Protein AF-A0A1Z3HMZ5-F1 (afdb_monomer_lite)

Radius of gyration: 30.25 Å; chains: 1; bounding box: 61×51×116 Å

Organism: NCBI:txid1641165

Secondary structure (DSSP, 8-state):
---PPP-----------------PPPEEEEEEEEES-GGGT---EEEEEEEEEEEETTEEEEEEEEEEE-----GGGT----EEEEEEETTGGGS-GGGGGSSGGGSTT---EE------GGG-SS-SS---HHHHHHHH-SEEEE--SSPPPPPPTT--HHHHHHHHHHTTSS-HHHHS--SSEEEEEEEEEEETTSHHHHHHHHHH-SGGGEEEEEEEEEEEHHHHHHHHHHHHHHT--PPPPEEEETTEEEEEEEEEEEEE-EEE-------PPP-----------------------

Foldseek 3Di:
DDDDDDDDDDDDDDDPDDDPDPFDPKWKKKWWKAWDPVVQQQGKTFMKIWTWTDRDPFKIKIWIWTKIFRAAQQVVPLFFKWKFKFWDAVCLLVDDLLCQQFDQQLAFQGGHTDAAAADDQVLVPPNPSADFLSSSCSRQTHGLGTQWQEDDDFDDRRAHPVNVVVVCCVVVVDDVPNTGPNGRIGTHTYMDMARCVDSRSSSSVSRCPPVQRIKMWMFKGKGALVVQVVVQVVCVVVVSVADGWDDPDPRITIHSRRTTIMTGMHTDPPPPPPPPPDPPPPPPDDDDDDDDDDDDDDDDD

Structure (mmCIF, N/CA/C/O backbone):
data_AF-A0A1Z3HMZ5-F1
#
_entry.id   AF-A0A1Z3HMZ5-F1
#
loop_
_atom_site.group_PDB
_atom_site.id
_atom_site.type_symbol
_atom_site.label_atom_id
_atom_site.label_alt_id
_atom_site.label_comp_id
_atom_site.label_asym_id
_atom_site.label_entity_id
_atom_site.label_seq_id
_atom_site.pdbx_PDB_ins_code
_atom_site.Cartn_x
_atom_site.Cartn_y
_atom_site.Cartn_z
_atom_site.occupancy
_atom_site.B_iso_or_equiv
_atom_site.auth_seq_id
_atom_site.auth_comp_id
_atom_site.auth_asym_id
_atom_site.auth_atom_id
_atom_site.pdbx_PDB_model_num
ATOM 1 N N . MET A 1 1 ? -43.499 9.101 81.298 1.00 40.72 1 MET A N 1
ATOM 2 C CA . MET A 1 1 ? -42.343 8.259 80.944 1.00 40.72 1 MET A CA 1
ATOM 3 C C . MET A 1 1 ? -42.640 7.638 79.603 1.00 40.72 1 MET A C 1
ATOM 5 O O . MET A 1 1 ? -43.754 7.183 79.384 1.00 40.72 1 MET A O 1
ATOM 9 N N . ASP A 1 2 ? -41.665 7.813 78.728 1.00 55.81 2 ASP A N 1
ATOM 10 C CA . ASP A 1 2 ? -41.613 7.517 77.301 1.00 55.81 2 ASP A CA 1
ATOM 11 C C . ASP A 1 2 ? -41.753 6.017 77.000 1.00 55.81 2 ASP A C 1
ATOM 13 O O . ASP A 1 2 ? -41.597 5.224 77.918 1.00 55.81 2 ASP A O 1
ATOM 17 N N . PHE A 1 3 ? -42.012 5.657 75.739 1.00 40.72 3 PHE A N 1
ATOM 18 C CA . PHE A 1 3 ? -41.296 4.600 75.000 1.00 40.72 3 PHE A CA 1
ATOM 19 C C . PHE A 1 3 ? -41.858 4.514 73.573 1.00 40.72 3 PHE A C 1
ATOM 21 O O . PHE A 1 3 ? -42.715 3.693 73.244 1.00 40.72 3 PHE A O 1
ATOM 28 N N . ARG A 1 4 ? -41.349 5.396 72.707 1.00 48.28 4 ARG A N 1
ATOM 29 C CA . ARG A 1 4 ? -41.427 5.250 71.248 1.00 48.28 4 ARG A CA 1
ATOM 30 C C . ARG A 1 4 ? -40.528 4.096 70.795 1.00 48.28 4 ARG A C 1
ATOM 32 O O . ARG A 1 4 ? -39.341 4.066 71.109 1.00 48.28 4 ARG A O 1
ATOM 39 N N . THR A 1 5 ? -41.093 3.158 70.044 1.00 50.75 5 THR A N 1
ATOM 40 C CA . THR A 1 5 ? -40.375 2.044 69.408 1.00 50.75 5 THR A CA 1
ATOM 41 C C . THR A 1 5 ? -39.680 2.537 68.129 1.00 50.75 5 THR A C 1
ATOM 43 O O . THR A 1 5 ? -40.352 3.160 67.303 1.00 50.75 5 THR A O 1
ATOM 46 N N . PRO A 1 6 ? -38.374 2.292 67.915 1.00 53.22 6 PRO A N 1
ATOM 47 C CA . PRO A 1 6 ? -37.713 2.655 66.667 1.00 53.22 6 PRO A CA 1
ATOM 48 C C . PRO A 1 6 ? -37.906 1.556 65.608 1.00 53.22 6 PRO A C 1
ATOM 50 O O . PRO A 1 6 ? -37.690 0.375 65.879 1.00 53.22 6 PRO A O 1
ATOM 53 N N . LEU A 1 7 ? -38.286 1.952 64.389 1.00 48.88 7 LEU A N 1
ATOM 54 C CA . LEU A 1 7 ? -38.167 1.115 63.193 1.00 48.88 7 LEU A CA 1
ATOM 55 C C . LEU A 1 7 ? -36.695 1.091 62.756 1.00 48.88 7 LEU A C 1
ATOM 57 O O . LEU A 1 7 ? -36.144 2.115 62.357 1.00 48.88 7 LEU A O 1
ATOM 61 N N . LEU A 1 8 ? -36.069 -0.083 62.818 1.00 47.66 8 LEU A N 1
ATOM 62 C CA . LEU A 1 8 ? -34.782 -0.351 62.180 1.00 47.66 8 LEU A CA 1
ATOM 63 C C . LEU A 1 8 ? -35.009 -0.578 60.680 1.00 47.66 8 LEU A C 1
ATOM 65 O O . LEU A 1 8 ? -35.558 -1.602 60.282 1.00 47.66 8 LEU A O 1
ATOM 69 N N . GLY A 1 9 ? -34.592 0.384 59.858 1.00 44.50 9 GLY A N 1
ATOM 70 C CA . GLY A 1 9 ? -34.474 0.214 58.412 1.00 44.50 9 GLY A CA 1
ATOM 71 C C . GLY A 1 9 ? -33.157 -0.477 58.066 1.00 44.50 9 GLY A C 1
ATOM 72 O O . GLY A 1 9 ? -32.083 0.034 58.378 1.00 44.50 9 GLY A O 1
ATOM 73 N N . THR A 1 10 ? -33.230 -1.639 57.427 1.00 51.91 10 THR A N 1
ATOM 74 C CA . THR A 1 10 ? -32.083 -2.337 56.841 1.00 51.91 10 THR A CA 1
ATOM 75 C C . THR A 1 10 ? -31.703 -1.675 55.516 1.00 51.91 10 THR A C 1
ATOM 77 O O . THR A 1 10 ? -32.432 -1.767 54.532 1.00 51.91 10 THR A O 1
ATOM 80 N N . ALA A 1 11 ? -30.552 -1.004 55.481 1.00 48.66 11 ALA A N 1
ATOM 81 C CA . ALA A 1 11 ? -29.940 -0.541 54.241 1.00 48.66 11 ALA A CA 1
ATOM 82 C C . ALA A 1 11 ? -29.293 -1.737 53.523 1.00 48.66 11 ALA A C 1
ATOM 84 O O . ALA A 1 11 ? -28.333 -2.323 54.023 1.00 48.66 11 ALA A O 1
ATOM 85 N N . ALA A 1 12 ? -29.830 -2.119 52.364 1.00 47.09 12 ALA A N 1
ATOM 86 C CA . ALA A 1 12 ? -29.194 -3.087 51.481 1.00 47.09 12 ALA A CA 1
ATOM 87 C C . ALA A 1 12 ? -28.031 -2.399 50.750 1.00 47.09 12 ALA A C 1
ATOM 89 O O . ALA A 1 12 ? -28.243 -1.522 49.914 1.00 47.09 12 ALA A O 1
ATOM 90 N N . VAL A 1 13 ? -26.799 -2.778 51.087 1.00 51.00 13 VAL A N 1
ATOM 91 C CA . VAL A 1 13 ? -25.603 -2.378 50.340 1.00 51.00 13 VAL A CA 1
ATOM 92 C C . VAL A 1 13 ? -25.543 -3.241 49.082 1.00 51.00 13 VAL A C 1
ATOM 94 O O . VAL A 1 13 ? -25.276 -4.438 49.161 1.00 51.00 13 VAL A O 1
ATOM 97 N N . ALA A 1 14 ? -25.825 -2.646 47.924 1.00 51.00 14 ALA A N 1
ATOM 98 C CA . ALA A 1 14 ? -25.588 -3.284 46.637 1.00 51.00 14 ALA A CA 1
ATOM 99 C C . ALA A 1 14 ? -24.074 -3.321 46.384 1.00 51.00 14 ALA A C 1
ATOM 101 O O . ALA A 1 14 ? -23.450 -2.294 46.121 1.00 51.00 14 ALA A O 1
ATOM 102 N N . VAL A 1 15 ? -23.475 -4.503 46.502 1.00 54.84 15 VAL A N 1
ATOM 103 C CA . VAL A 1 15 ? -22.095 -4.744 46.073 1.00 54.84 15 VAL A CA 1
ATOM 104 C C . VAL A 1 15 ? -22.120 -4.880 44.553 1.00 54.84 15 VAL A C 1
ATOM 106 O O . VAL A 1 15 ? -22.582 -5.891 44.030 1.00 54.84 15 VAL A O 1
ATOM 109 N N . ALA A 1 16 ? -21.668 -3.848 43.841 1.00 54.25 16 ALA A N 1
ATOM 110 C CA . ALA A 1 16 ? -21.425 -3.938 42.408 1.00 54.25 16 ALA A CA 1
ATOM 111 C C . ALA A 1 16 ? -20.230 -4.872 42.178 1.00 54.25 16 ALA A C 1
ATOM 113 O O . ALA A 1 16 ? -19.086 -4.536 42.481 1.00 54.25 16 ALA A O 1
ATOM 114 N N . THR A 1 17 ? -20.499 -6.074 41.679 1.00 51.06 17 THR A N 1
ATOM 115 C CA . THR A 1 17 ? -19.468 -6.973 41.168 1.00 51.06 17 THR A CA 1
ATOM 116 C C . THR A 1 17 ? -18.989 -6.428 39.826 1.00 51.06 17 THR A C 1
ATOM 118 O O . THR A 1 17 ? -19.678 -6.572 38.818 1.00 51.06 17 THR A O 1
ATOM 121 N N . PHE A 1 18 ? -17.825 -5.784 39.807 1.00 50.53 18 PHE A N 1
ATOM 122 C CA . PHE A 1 18 ? -17.104 -5.532 38.564 1.00 50.53 18 PHE A CA 1
ATOM 123 C C . PHE A 1 18 ? -16.542 -6.872 38.083 1.00 50.53 18 PHE A C 1
ATOM 125 O O . PHE A 1 18 ? -15.623 -7.414 38.698 1.00 50.53 18 PHE A O 1
ATOM 132 N N . ALA A 1 19 ? -17.128 -7.443 37.030 1.00 49.47 19 ALA A N 1
ATOM 133 C CA . ALA A 1 19 ? -16.464 -8.514 36.301 1.00 49.47 19 ALA A CA 1
ATOM 134 C C . ALA A 1 19 ? -15.176 -7.932 35.687 1.00 49.47 19 ALA A C 1
ATOM 136 O O . ALA A 1 19 ? -15.220 -6.810 35.172 1.00 49.47 19 ALA A O 1
ATOM 137 N N . PRO A 1 20 ? -14.031 -8.631 35.764 1.00 52.22 20 PRO A N 1
ATOM 138 C CA . PRO A 1 20 ? -12.844 -8.198 35.046 1.00 52.22 20 PRO A CA 1
ATOM 139 C C . PRO A 1 20 ? -13.185 -8.142 33.554 1.00 52.22 20 PRO A C 1
ATOM 141 O O . PRO A 1 20 ? -13.724 -9.102 33.005 1.00 52.22 20 PRO A O 1
ATOM 144 N N . ALA A 1 21 ? -12.902 -7.009 32.910 1.00 54.34 21 ALA A N 1
ATOM 145 C CA . ALA A 1 21 ? -12.931 -6.930 31.460 1.00 54.34 21 ALA A CA 1
ATOM 146 C C . ALA A 1 21 ? -11.943 -7.976 30.931 1.00 54.34 21 ALA A C 1
ATOM 148 O O . ALA A 1 21 ? -10.746 -7.904 31.216 1.00 54.34 21 ALA A O 1
ATOM 149 N N . HIS A 1 22 ? -12.450 -8.991 30.236 1.00 51.31 22 HIS A N 1
ATOM 150 C CA . HIS A 1 22 ? -11.603 -9.937 29.530 1.00 51.31 22 HIS A CA 1
ATOM 151 C C . HIS A 1 22 ? -10.958 -9.178 28.369 1.00 51.31 22 HIS A C 1
ATOM 153 O O . HIS A 1 22 ? -11.607 -8.929 27.358 1.00 51.31 22 HIS A O 1
ATOM 159 N N . ALA A 1 23 ? -9.699 -8.767 28.531 1.00 56.16 23 ALA A N 1
ATOM 160 C CA . ALA A 1 23 ? -8.865 -8.433 27.387 1.00 56.16 23 ALA A CA 1
ATOM 161 C C . ALA A 1 23 ? -8.766 -9.703 26.532 1.00 56.16 23 ALA A C 1
ATOM 163 O O . ALA A 1 23 ? -8.257 -10.726 27.001 1.00 56.16 23 ALA A O 1
ATOM 164 N N . ASN A 1 24 ? -9.329 -9.663 25.324 1.00 67.50 24 ASN A N 1
ATOM 165 C CA . ASN A 1 24 ? -9.151 -10.738 24.356 1.00 67.50 24 ASN A CA 1
ATOM 166 C C . ASN A 1 24 ? -7.654 -10.856 24.046 1.00 67.50 24 ASN A C 1
ATOM 168 O O . ASN A 1 24 ? -6.960 -9.844 23.961 1.00 67.50 24 ASN A O 1
ATOM 172 N N . ALA A 1 25 ? -7.151 -12.082 23.899 1.00 79.12 25 ALA A N 1
ATOM 173 C CA . ALA A 1 25 ? -5.783 -12.282 23.439 1.00 79.12 25 ALA A CA 1
ATOM 174 C C . ALA A 1 25 ? -5.611 -11.608 22.068 1.00 79.12 25 ALA A C 1
ATOM 176 O O . ALA A 1 25 ? -6.478 -11.732 21.198 1.00 79.12 25 ALA A O 1
ATOM 177 N N . ALA A 1 26 ? -4.516 -10.866 21.897 1.00 90.88 26 ALA A N 1
ATOM 178 C CA . ALA A 1 26 ? -4.209 -10.227 20.628 1.00 90.88 26 ALA A CA 1
ATOM 179 C C . ALA A 1 26 ? -4.037 -11.293 19.537 1.00 90.88 26 ALA A C 1
ATOM 181 O O . ALA A 1 26 ? -3.380 -12.309 19.752 1.00 90.88 26 ALA A O 1
ATOM 182 N N . SER A 1 27 ? -4.617 -11.055 18.365 1.00 95.25 27 SER A N 1
ATOM 183 C CA . SER A 1 27 ? -4.455 -11.922 17.200 1.00 95.25 27 SER A CA 1
ATOM 184 C C . SER A 1 27 ? -3.189 -11.544 16.440 1.00 95.25 27 SER A C 1
ATOM 186 O O . SER A 1 27 ? -2.920 -10.360 16.220 1.00 95.25 27 SER A O 1
ATOM 188 N N . LEU A 1 28 ? -2.425 -12.548 16.021 1.00 97.00 28 LEU A N 1
ATOM 189 C CA . LEU A 1 28 ? -1.186 -12.367 15.280 1.00 97.00 28 LEU A CA 1
ATOM 190 C C . LEU A 1 28 ? -1.362 -12.810 13.827 1.00 97.00 28 LEU A C 1
ATOM 192 O O . LEU A 1 28 ? -1.859 -13.900 13.567 1.00 97.00 28 LEU A O 1
ATOM 196 N N . PHE A 1 29 ? -0.890 -11.991 12.893 1.00 98.25 29 PHE A N 1
ATOM 197 C CA . PHE A 1 29 ? -0.829 -12.307 11.472 1.00 98.25 29 PHE A CA 1
ATOM 198 C C . PHE A 1 29 ? 0.589 -12.086 10.956 1.00 98.25 29 PHE A C 1
ATOM 200 O O . PHE A 1 29 ? 1.299 -11.192 11.430 1.00 98.25 29 PHE A O 1
ATOM 207 N N . LYS A 1 30 ? 1.009 -12.897 9.989 1.00 98.31 30 LYS A N 1
ATOM 208 C CA . LYS A 1 30 ? 2.315 -12.781 9.333 1.00 98.31 30 LYS A CA 1
ATOM 209 C C . LYS A 1 30 ? 2.163 -12.832 7.823 1.00 98.31 30 LYS A C 1
ATOM 211 O O . LYS A 1 30 ? 1.264 -13.501 7.330 1.00 98.31 30 LYS A O 1
ATOM 216 N N . ALA A 1 31 ? 3.059 -12.160 7.117 1.00 98.25 31 ALA A N 1
ATOM 217 C CA . ALA A 1 31 ? 3.225 -12.316 5.681 1.00 98.25 31 ALA A CA 1
ATOM 218 C C . ALA A 1 31 ? 4.708 -12.489 5.358 1.00 98.25 31 ALA A C 1
ATOM 220 O O . ALA A 1 31 ? 5.542 -11.720 5.842 1.00 98.25 31 ALA A O 1
ATOM 221 N N . ASP A 1 32 ? 5.014 -13.468 4.512 1.00 98.44 32 ASP A N 1
ATOM 222 C CA . ASP A 1 32 ? 6.284 -13.510 3.797 1.00 98.44 32 ASP A CA 1
ATOM 223 C C . ASP A 1 32 ? 6.145 -12.597 2.573 1.00 98.44 32 ASP A C 1
ATOM 225 O O . ASP A 1 32 ? 5.254 -12.793 1.744 1.00 98.44 32 ASP A O 1
ATOM 229 N N . ILE A 1 33 ? 6.987 -11.566 2.491 1.00 98.44 33 ILE A N 1
ATOM 230 C CA . ILE A 1 33 ? 6.967 -10.594 1.398 1.00 98.44 33 ILE A CA 1
ATOM 231 C C . ILE A 1 33 ? 7.920 -11.083 0.311 1.00 98.44 33 ILE A C 1
ATOM 233 O O . ILE A 1 33 ? 9.132 -11.175 0.531 1.00 98.44 33 ILE A O 1
ATOM 237 N N . VAL A 1 34 ? 7.366 -11.390 -0.859 1.00 97.50 34 VAL A N 1
ATOM 238 C CA . VAL A 1 34 ? 8.096 -11.923 -2.013 1.00 97.50 34 VAL A CA 1
ATOM 239 C C . VAL A 1 34 ? 8.168 -10.896 -3.146 1.00 97.50 34 VAL A C 1
ATOM 241 O O . VAL A 1 34 ? 7.248 -10.081 -3.278 1.00 97.50 34 VAL A O 1
ATOM 244 N N . PRO A 1 35 ? 9.226 -10.925 -3.977 1.00 97.00 35 PRO A N 1
ATOM 245 C CA . PRO A 1 35 ? 9.351 -10.009 -5.102 1.00 97.00 35 PRO A CA 1
ATOM 246 C C . PRO A 1 35 ? 8.215 -10.168 -6.119 1.00 97.00 35 PRO A C 1
ATOM 248 O O . PRO A 1 35 ? 7.757 -11.273 -6.409 1.00 97.00 35 PRO A O 1
ATOM 251 N N . LEU A 1 36 ? 7.821 -9.048 -6.716 1.00 95.12 36 LEU A N 1
ATOM 252 C CA . LEU A 1 36 ? 7.026 -8.958 -7.939 1.00 95.12 36 LEU A CA 1
ATOM 253 C C . LEU A 1 36 ? 7.855 -8.233 -8.999 1.00 95.12 36 LEU A C 1
ATOM 255 O O . LEU A 1 36 ? 8.700 -7.411 -8.659 1.00 95.12 36 LEU A O 1
ATOM 259 N N . ASN A 1 37 ? 7.601 -8.498 -10.283 1.00 96.06 37 ASN A N 1
ATOM 260 C CA . ASN A 1 37 ? 8.328 -7.864 -11.392 1.00 96.06 37 ASN A CA 1
ATOM 261 C C . ASN A 1 37 ? 9.855 -8.093 -11.363 1.00 96.06 37 ASN A C 1
ATOM 263 O O . ASN A 1 37 ? 10.640 -7.207 -11.702 1.00 96.06 37 ASN A O 1
ATOM 267 N N . GLU A 1 38 ? 10.294 -9.306 -11.011 1.00 95.69 38 GLU A N 1
ATOM 268 C CA . GLU A 1 38 ? 11.718 -9.689 -10.986 1.00 95.69 38 GLU A CA 1
ATOM 269 C C . GLU A 1 38 ? 12.413 -9.487 -12.344 1.00 95.69 38 GLU A C 1
ATOM 271 O O . GLU A 1 38 ? 13.568 -9.067 -12.405 1.00 95.69 38 GLU A O 1
ATOM 276 N N . ALA A 1 39 ? 11.693 -9.712 -13.451 1.00 94.75 39 ALA A N 1
ATOM 277 C CA . ALA A 1 39 ? 12.194 -9.473 -14.808 1.00 94.75 39 ALA A CA 1
ATOM 278 C C . ALA A 1 39 ? 12.565 -7.998 -15.070 1.00 94.75 39 ALA A C 1
ATOM 280 O O . ALA A 1 39 ? 13.353 -7.713 -15.971 1.00 94.75 39 ALA A O 1
ATOM 281 N N . PHE A 1 40 ? 12.040 -7.080 -14.254 1.00 95.44 40 PHE A N 1
ATOM 282 C CA . PHE A 1 40 ? 12.299 -5.641 -14.297 1.00 95.44 40 PHE A CA 1
ATOM 283 C C . PHE A 1 40 ? 13.212 -5.174 -13.156 1.00 95.44 40 PHE A C 1
ATOM 285 O O . PHE A 1 40 ? 13.310 -3.981 -12.883 1.00 95.44 40 PHE A O 1
ATOM 292 N N . GLY A 1 41 ? 13.920 -6.108 -12.514 1.00 93.31 41 GLY A N 1
ATOM 293 C CA . GLY A 1 41 ? 14.973 -5.807 -11.548 1.00 93.31 41 GLY A CA 1
ATOM 294 C C . GLY A 1 41 ? 14.503 -5.648 -10.107 1.00 93.31 41 GLY A C 1
ATOM 295 O O . GLY A 1 41 ? 15.321 -5.295 -9.260 1.00 93.31 41 GLY A O 1
ATOM 296 N N . SER A 1 42 ? 13.233 -5.924 -9.797 1.00 96.00 42 SER A N 1
ATOM 297 C CA . SER A 1 42 ? 12.816 -5.999 -8.397 1.00 96.00 42 SER A CA 1
ATOM 298 C C . SER A 1 42 ? 13.456 -7.206 -7.711 1.00 96.00 42 SER A C 1
ATOM 300 O O . SER A 1 42 ? 13.363 -8.334 -8.194 1.00 96.00 42 SER A O 1
ATOM 302 N N . THR A 1 43 ? 14.077 -6.969 -6.559 1.00 97.19 43 THR A N 1
ATOM 303 C CA . THR A 1 43 ? 14.612 -8.016 -5.671 1.00 97.19 43 THR A CA 1
ATOM 304 C C . THR A 1 43 ? 14.030 -7.923 -4.263 1.00 97.19 43 THR A C 1
ATOM 306 O O . THR A 1 43 ? 14.541 -8.535 -3.323 1.00 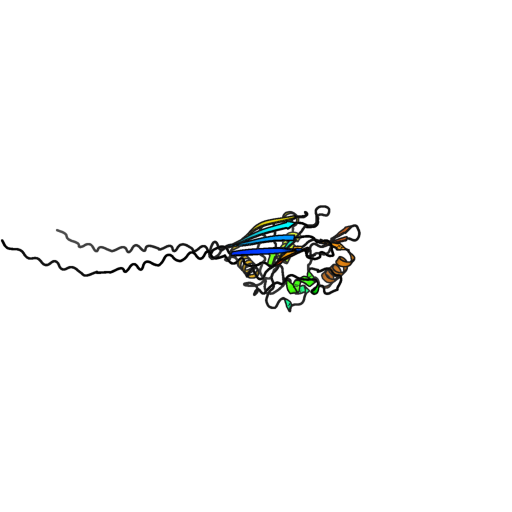97.19 43 THR A O 1
ATOM 309 N N . ALA A 1 44 ? 12.979 -7.116 -4.110 1.00 98.19 44 ALA A N 1
ATOM 310 C CA . ALA A 1 44 ? 12.450 -6.730 -2.820 1.00 98.19 44 ALA A CA 1
ATOM 311 C C . ALA A 1 44 ? 11.816 -7.925 -2.104 1.00 98.19 44 ALA A C 1
ATOM 313 O O . ALA A 1 44 ? 10.904 -8.565 -2.620 1.00 98.19 44 ALA A O 1
ATOM 314 N N . SER A 1 45 ? 12.307 -8.234 -0.908 1.00 98.56 45 SER A N 1
ATOM 315 C CA . SER A 1 45 ? 11.812 -9.354 -0.106 1.00 98.56 45 SER A CA 1
ATOM 316 C C . SER A 1 45 ? 11.978 -9.091 1.385 1.00 98.56 45 SER A C 1
ATOM 318 O O . SER A 1 45 ? 12.792 -8.260 1.804 1.00 98.56 45 SER A O 1
ATOM 320 N N . GLY A 1 46 ? 11.189 -9.788 2.198 1.00 98.56 46 GLY A N 1
ATOM 321 C CA . GLY A 1 46 ? 11.223 -9.620 3.642 1.00 98.56 46 GLY A CA 1
ATOM 322 C C . GLY A 1 46 ? 10.024 -10.239 4.337 1.00 98.56 46 GLY A C 1
ATOM 323 O O . GLY A 1 46 ? 9.486 -11.253 3.897 1.00 98.56 46 GLY A O 1
ATOM 324 N N . SER A 1 47 ? 9.599 -9.624 5.436 1.00 98.56 47 SER A N 1
ATOM 325 C CA . SER A 1 47 ? 8.461 -10.112 6.211 1.00 98.56 47 SER A CA 1
ATOM 326 C C . SER A 1 47 ? 7.641 -8.975 6.803 1.00 98.56 47 SER A C 1
ATOM 328 O O . SER A 1 47 ? 8.130 -7.860 6.998 1.00 98.56 47 SER A O 1
ATOM 330 N N . ALA A 1 48 ? 6.388 -9.285 7.116 1.00 98.62 48 ALA A N 1
ATOM 331 C CA . ALA A 1 48 ? 5.520 -8.422 7.891 1.00 98.62 48 ALA A CA 1
ATOM 332 C C . ALA A 1 48 ? 4.877 -9.188 9.048 1.00 98.62 48 ALA A C 1
ATOM 334 O O . ALA A 1 48 ? 4.542 -10.370 8.938 1.00 98.62 48 ALA A O 1
ATOM 335 N N . GLN A 1 49 ? 4.669 -8.482 10.152 1.00 98.56 49 GLN A N 1
ATOM 336 C CA . GLN A 1 49 ? 3.962 -8.953 11.329 1.00 98.56 49 GLN A CA 1
ATOM 337 C C . GLN A 1 49 ? 2.881 -7.939 11.697 1.00 98.56 49 GLN A C 1
ATOM 339 O O . GLN A 1 49 ? 3.157 -6.753 11.873 1.00 98.56 49 GLN A O 1
ATOM 344 N N . ILE A 1 50 ? 1.649 -8.412 11.853 1.00 98.50 50 ILE A N 1
ATOM 345 C CA . ILE A 1 50 ? 0.517 -7.593 12.272 1.00 98.50 50 ILE A CA 1
ATOM 346 C C . ILE A 1 50 ? -0.048 -8.157 13.568 1.00 98.50 50 ILE A C 1
ATOM 348 O O . ILE A 1 50 ? -0.411 -9.326 13.640 1.00 98.50 50 ILE A O 1
ATOM 352 N N . THR A 1 51 ? -0.139 -7.315 14.592 1.00 98.12 51 THR A N 1
ATOM 353 C CA . THR A 1 51 ? -0.798 -7.658 15.856 1.00 98.12 51 THR A CA 1
ATOM 354 C C . THR A 1 51 ? -2.081 -6.850 15.979 1.00 98.12 51 THR A C 1
ATOM 356 O O . THR A 1 51 ? -2.028 -5.621 16.041 1.00 98.12 51 THR A O 1
ATOM 359 N N . LEU A 1 52 ? -3.221 -7.538 16.005 1.00 97.62 52 LEU A N 1
ATOM 360 C CA . LEU A 1 52 ? -4.541 -6.955 16.222 1.00 97.62 52 LEU A CA 1
ATOM 361 C C . LEU A 1 52 ? -4.967 -7.179 17.673 1.00 97.62 52 LEU A C 1
ATOM 363 O O . LEU A 1 52 ? -5.184 -8.312 18.094 1.00 97.62 52 LEU A O 1
ATOM 367 N N . ASP A 1 53 ? -5.135 -6.095 18.415 1.00 96.38 53 ASP A N 1
ATOM 368 C CA . ASP A 1 53 ? -5.590 -6.100 19.800 1.00 96.38 53 ASP A CA 1
ATOM 369 C C . ASP A 1 53 ? -6.931 -5.350 19.935 1.00 96.38 53 ASP A C 1
ATOM 371 O O . ASP A 1 53 ? -7.335 -4.534 19.093 1.00 96.38 53 ASP A O 1
ATOM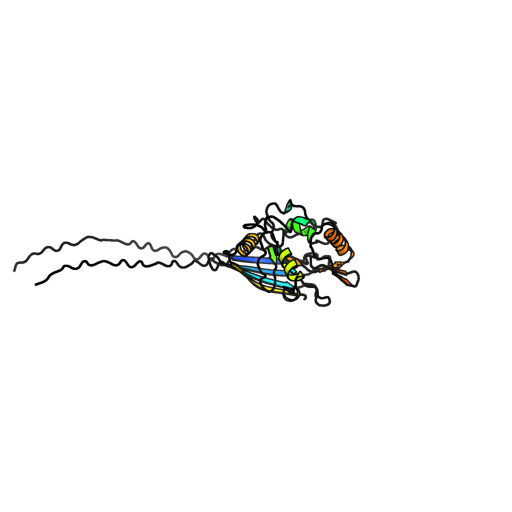 375 N N . GLN A 1 54 ? -7.676 -5.694 20.982 1.00 95.44 54 GLN A N 1
ATOM 376 C CA . GLN A 1 54 ? -9.005 -5.175 21.291 1.00 95.44 54 GLN A CA 1
ATOM 377 C C . GLN A 1 54 ? -9.035 -4.685 22.747 1.00 95.44 54 GLN A C 1
ATOM 379 O O . GLN A 1 54 ? -9.650 -5.329 23.602 1.00 95.44 54 GLN A O 1
ATOM 384 N N . PRO A 1 55 ? -8.389 -3.543 23.057 1.00 93.25 55 PRO A N 1
ATOM 385 C CA . PRO A 1 55 ? -8.235 -3.094 24.442 1.00 93.25 55 PRO A CA 1
ATOM 386 C C . PRO A 1 55 ? -9.562 -2.792 25.151 1.00 93.25 55 PRO A C 1
ATOM 388 O O . PRO A 1 55 ? -9.636 -2.806 26.380 1.00 93.25 55 PRO A O 1
ATOM 391 N N . SER A 1 56 ? -10.612 -2.477 24.389 1.00 94.00 56 SER A N 1
ATOM 392 C CA . SER A 1 56 ? -11.966 -2.251 24.894 1.00 94.00 56 SER A CA 1
ATOM 393 C C . SER A 1 56 ? -13.013 -2.626 23.843 1.00 94.00 56 SER A C 1
ATOM 395 O O . SER A 1 56 ? -12.696 -2.893 22.682 1.00 94.00 56 SER A O 1
ATOM 397 N N . GLU A 1 57 ? -14.293 -2.593 24.220 1.00 93.88 57 GLU A N 1
ATOM 398 C CA . GLU A 1 57 ? -15.401 -2.835 23.286 1.00 93.88 57 GLU A CA 1
ATOM 399 C C . GLU A 1 57 ? -15.361 -1.894 22.073 1.00 93.88 57 GLU A C 1
ATOM 401 O O . GLU A 1 57 ? -15.661 -2.323 20.957 1.00 93.88 57 GLU A O 1
ATOM 406 N N . THR A 1 58 ? -14.913 -0.651 22.273 1.00 96.81 58 THR A N 1
ATOM 407 C CA . THR A 1 58 ? -14.949 0.422 21.273 1.00 96.81 58 THR A CA 1
ATOM 408 C C . THR A 1 58 ? -13.593 0.777 20.675 1.00 96.81 58 THR A C 1
ATOM 410 O O . THR A 1 58 ? -13.541 1.657 19.829 1.00 96.81 58 THR A O 1
ATOM 413 N N . LEU A 1 59 ? -12.498 0.137 21.088 1.00 97.50 59 LEU A N 1
ATOM 414 C CA . LEU A 1 59 ? -11.164 0.436 20.567 1.00 97.50 59 LEU A CA 1
ATOM 415 C C . LEU A 1 59 ? -10.543 -0.805 19.934 1.00 97.50 59 LEU A C 1
ATOM 417 O O . LEU A 1 59 ? -10.576 -1.900 20.503 1.00 97.50 59 LEU A O 1
ATOM 421 N N . ARG A 1 60 ? -9.958 -0.626 18.753 1.00 97.69 60 ARG A N 1
ATOM 422 C CA . ARG A 1 60 ? -9.104 -1.621 18.099 1.00 97.69 60 ARG A CA 1
ATOM 423 C C . ARG A 1 60 ? -7.730 -1.021 17.882 1.00 97.69 60 ARG A C 1
ATOM 425 O O . ARG A 1 60 ? -7.622 0.147 17.516 1.00 97.69 60 ARG A O 1
ATOM 432 N N . THR A 1 61 ? -6.694 -1.815 18.097 1.00 98.12 61 THR A N 1
ATOM 433 C CA . THR A 1 61 ? -5.308 -1.413 17.860 1.00 98.12 61 THR A CA 1
ATOM 434 C C . THR A 1 61 ? -4.656 -2.411 16.918 1.00 98.12 61 THR A C 1
ATOM 436 O O . THR A 1 61 ? -4.786 -3.620 17.078 1.00 98.12 61 THR A O 1
ATOM 439 N N . LEU A 1 62 ? -3.976 -1.901 15.901 1.00 98.50 62 LEU A N 1
ATOM 440 C CA . LEU A 1 62 ? -3.294 -2.690 14.889 1.00 98.50 62 LEU A CA 1
ATOM 441 C C . LEU A 1 62 ? -1.839 -2.240 14.841 1.00 98.50 62 LEU A C 1
ATOM 443 O O . LEU A 1 62 ? -1.540 -1.175 14.306 1.00 98.50 62 LEU A O 1
ATOM 447 N N . ARG A 1 63 ? -0.929 -3.028 15.405 1.00 98.44 63 ARG A N 1
ATOM 448 C CA . ARG A 1 63 ? 0.506 -2.789 15.234 1.00 98.44 63 ARG A CA 1
ATOM 449 C C . ARG A 1 63 ? 0.971 -3.486 13.969 1.00 98.44 63 ARG A C 1
ATOM 451 O O . ARG A 1 63 ? 0.818 -4.700 13.863 1.00 98.44 63 ARG A O 1
ATOM 458 N N . VAL A 1 64 ? 1.538 -2.725 13.044 1.00 98.69 64 VAL A N 1
ATOM 459 C CA . VAL A 1 64 ? 2.099 -3.218 11.786 1.00 98.69 64 VAL A CA 1
ATOM 460 C C . VAL A 1 64 ? 3.607 -3.061 11.843 1.00 98.69 64 VAL A C 1
ATOM 462 O O . VAL A 1 64 ? 4.112 -1.955 12.035 1.00 98.69 64 VAL A O 1
ATOM 465 N N . GLN A 1 65 ? 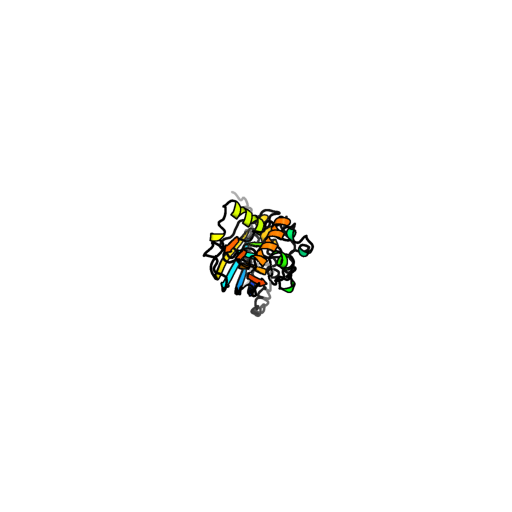4.308 -4.175 11.674 1.00 98.69 65 GLN A N 1
ATOM 466 C CA . GLN A 1 65 ? 5.757 -4.233 11.601 1.00 98.69 65 GLN A CA 1
ATOM 467 C C . GLN A 1 65 ? 6.152 -4.810 10.245 1.00 98.69 65 GLN A C 1
ATOM 469 O O . GLN A 1 65 ? 5.667 -5.879 9.881 1.00 98.69 65 GLN A O 1
ATOM 474 N N . ILE A 1 66 ? 6.995 -4.108 9.493 1.00 98.69 66 ILE A N 1
ATOM 475 C CA . ILE A 1 66 ? 7.475 -4.537 8.172 1.00 98.69 66 ILE A CA 1
ATOM 476 C C . ILE A 1 66 ? 8.983 -4.368 8.147 1.00 98.69 66 ILE A C 1
ATOM 478 O O . ILE A 1 66 ? 9.495 -3.341 8.593 1.00 98.69 66 ILE A O 1
ATOM 482 N N . ASP A 1 67 ? 9.669 -5.372 7.619 1.00 98.56 67 ASP A N 1
ATOM 483 C CA . ASP A 1 67 ? 11.096 -5.324 7.336 1.00 98.56 67 ASP A CA 1
ATOM 484 C C . ASP A 1 67 ? 11.337 -5.938 5.958 1.00 98.56 67 ASP A C 1
ATOM 486 O O . ASP A 1 67 ? 11.197 -7.152 5.771 1.00 98.56 67 ASP A O 1
ATOM 490 N N . VAL A 1 68 ? 11.614 -5.077 4.978 1.00 98.69 68 VAL A N 1
ATOM 491 C CA . VAL A 1 68 ? 11.864 -5.440 3.580 1.00 98.69 68 VAL A CA 1
ATOM 492 C C . VAL A 1 68 ? 13.167 -4.809 3.117 1.00 98.69 68 VAL A C 1
ATOM 494 O O . VAL A 1 68 ? 13.458 -3.650 3.407 1.00 98.69 68 VAL A O 1
ATOM 497 N N . THR A 1 69 ? 13.937 -5.582 2.360 1.00 98.62 69 THR A N 1
ATOM 498 C CA . THR A 1 69 ? 15.223 -5.180 1.778 1.00 98.62 69 THR A CA 1
ATOM 499 C C . THR A 1 69 ? 15.243 -5.485 0.284 1.00 98.62 69 THR A C 1
ATOM 501 O O . THR A 1 69 ? 14.368 -6.197 -0.211 1.00 98.62 69 THR A O 1
ATOM 504 N N . GLY A 1 70 ? 16.241 -4.973 -0.439 1.00 97.81 70 GLY A N 1
ATOM 505 C CA . GLY A 1 70 ? 16.391 -5.235 -1.876 1.00 97.81 70 GLY A CA 1
ATOM 506 C C . GLY A 1 70 ? 15.479 -4.372 -2.747 1.00 97.81 70 GLY A C 1
ATOM 507 O O . GLY A 1 70 ? 15.177 -4.752 -3.881 1.00 97.81 70 GLY A O 1
ATOM 508 N N . LEU A 1 71 ? 15.026 -3.239 -2.205 1.00 98.12 71 LEU A N 1
ATOM 509 C CA . LEU A 1 71 ? 14.343 -2.194 -2.955 1.00 98.12 71 LEU A CA 1
ATOM 510 C C . LEU A 1 71 ? 15.360 -1.375 -3.763 1.00 98.12 71 LEU A C 1
ATOM 512 O O . LEU A 1 71 ? 16.554 -1.356 -3.460 1.00 98.12 71 LEU A O 1
ATOM 516 N N . GLN A 1 72 ? 14.886 -0.702 -4.808 1.00 96.94 72 GLN A N 1
ATOM 517 C CA . GLN A 1 72 ? 15.699 0.265 -5.541 1.00 96.94 72 GLN A CA 1
ATOM 518 C C . GLN A 1 72 ? 15.914 1.507 -4.666 1.00 96.94 72 GLN A C 1
ATOM 520 O O . GLN A 1 72 ? 14.950 2.027 -4.136 1.00 96.94 72 GLN A O 1
ATOM 525 N N . ASP A 1 73 ? 17.126 2.052 -4.569 1.00 96.81 73 ASP A N 1
ATOM 526 C CA . ASP A 1 73 ? 17.288 3.383 -3.967 1.00 96.81 73 ASP A CA 1
ATOM 527 C C . ASP A 1 73 ? 16.740 4.461 -4.922 1.00 96.81 73 ASP A C 1
ATOM 529 O O . ASP A 1 73 ? 17.228 4.637 -6.043 1.00 96.81 73 ASP A O 1
ATOM 533 N N . LEU A 1 74 ? 15.686 5.149 -4.489 1.00 96.25 74 LEU A N 1
ATOM 534 C CA . LEU A 1 74 ? 14.963 6.187 -5.226 1.00 96.25 74 LEU A CA 1
ATOM 535 C C . LEU A 1 74 ? 15.356 7.608 -4.781 1.00 96.25 74 LEU A C 1
ATOM 537 O O . LEU A 1 74 ? 14.818 8.596 -5.299 1.00 96.25 74 LEU A O 1
ATOM 541 N N . SER A 1 75 ? 16.285 7.727 -3.824 1.00 94.31 75 SER A N 1
ATOM 542 C CA . SER A 1 75 ? 16.646 8.995 -3.175 1.00 94.31 75 SER A CA 1
ATOM 543 C C . SER A 1 75 ? 17.194 10.035 -4.157 1.00 94.31 75 SER A C 1
ATOM 545 O O . SER A 1 75 ? 16.935 11.229 -4.001 1.00 94.31 75 SER A O 1
ATOM 547 N N . ASP A 1 76 ? 17.897 9.594 -5.203 1.00 91.25 76 ASP A N 1
ATOM 548 C CA . ASP A 1 76 ? 18.575 10.467 -6.172 1.00 91.25 76 ASP A CA 1
ATOM 549 C C . ASP A 1 76 ? 17.620 11.321 -7.022 1.00 91.25 76 ASP A C 1
ATOM 551 O O . ASP A 1 76 ? 18.009 12.374 -7.532 1.00 91.25 76 ASP A O 1
ATOM 555 N N . PHE A 1 77 ? 16.363 10.896 -7.167 1.00 91.69 77 PHE A N 1
ATOM 556 C CA . PHE A 1 77 ? 15.341 11.612 -7.938 1.00 91.69 77 PHE A CA 1
ATOM 557 C C . PHE A 1 77 ? 14.073 11.914 -7.129 1.00 91.69 77 PHE A C 1
ATOM 559 O O . PHE A 1 77 ? 13.071 12.353 -7.695 1.00 91.69 77 PHE A O 1
ATOM 566 N N . GLY A 1 78 ? 14.120 11.717 -5.806 1.00 91.25 78 GLY A N 1
ATOM 567 C CA . GLY A 1 78 ? 13.008 12.008 -4.898 1.00 91.25 78 GLY A CA 1
ATOM 568 C C . GLY A 1 78 ? 11.820 11.053 -5.036 1.00 91.25 78 GLY A C 1
ATOM 569 O O . GLY A 1 78 ? 10.693 11.443 -4.729 1.00 91.25 78 GLY A O 1
ATOM 570 N N . GLY A 1 79 ? 12.046 9.829 -5.527 1.00 95.25 79 GLY A N 1
ATOM 571 C CA . GLY A 1 79 ? 11.029 8.780 -5.498 1.00 95.25 79 GLY A CA 1
ATOM 572 C C . GLY A 1 79 ? 10.848 8.208 -4.088 1.00 95.25 79 GLY A C 1
ATOM 573 O O . GLY A 1 79 ? 11.671 8.432 -3.205 1.00 95.25 79 GLY A O 1
ATOM 574 N N . ILE A 1 80 ? 9.760 7.468 -3.881 1.00 97.50 80 ILE A N 1
ATOM 575 C CA . ILE A 1 80 ? 9.435 6.801 -2.612 1.00 97.50 80 ILE A CA 1
ATOM 576 C C . ILE A 1 80 ? 8.838 5.419 -2.862 1.00 97.50 80 ILE A C 1
ATOM 578 O O . ILE A 1 80 ? 8.182 5.192 -3.882 1.00 97.50 80 ILE A O 1
ATOM 582 N N . HIS A 1 81 ? 9.001 4.524 -1.895 1.00 97.94 81 HIS A N 1
ATOM 583 C CA . HIS A 1 81 ? 8.287 3.258 -1.843 1.00 97.94 81 HIS A CA 1
ATOM 584 C C . HIS A 1 81 ? 7.008 3.415 -1.039 1.00 97.94 81 HIS A C 1
ATOM 586 O O . HIS A 1 81 ? 7.053 3.639 0.167 1.00 97.94 81 HIS A O 1
ATOM 592 N N . VAL A 1 82 ? 5.858 3.281 -1.695 1.00 97.50 82 VAL A N 1
ATOM 593 C CA . VAL A 1 82 ? 4.561 3.288 -1.007 1.00 97.50 82 VAL A CA 1
ATOM 594 C C . VAL A 1 82 ? 4.146 1.864 -0.683 1.00 97.50 82 VAL A C 1
ATOM 596 O O . VAL A 1 82 ? 4.353 0.956 -1.486 1.00 97.50 82 VAL A O 1
ATOM 599 N N . ALA A 1 83 ? 3.549 1.664 0.486 1.00 97.75 83 ALA A N 1
ATOM 600 C CA . ALA A 1 83 ? 3.048 0.366 0.905 1.00 97.75 83 ALA A CA 1
ATOM 601 C C . ALA A 1 83 ? 1.611 0.476 1.405 1.00 97.75 83 ALA A C 1
ATOM 603 O O . ALA A 1 83 ? 1.224 1.459 2.048 1.00 97.75 83 ALA A O 1
ATOM 604 N N . HIS A 1 84 ? 0.827 -0.556 1.125 1.00 97.25 84 HIS A N 1
ATOM 605 C CA . HIS A 1 84 ? -0.587 -0.601 1.461 1.00 97.25 84 HIS A CA 1
ATOM 606 C C . HIS A 1 84 ? -1.000 -2.001 1.899 1.00 97.25 84 HIS A C 1
ATOM 608 O O . HIS A 1 84 ? -0.394 -2.991 1.490 1.00 97.25 84 HIS A O 1
ATOM 614 N N . ILE A 1 85 ? -2.090 -2.076 2.665 1.00 98.19 85 ILE A N 1
ATOM 615 C CA . ILE A 1 85 ? -2.904 -3.290 2.721 1.00 98.19 85 ILE A CA 1
ATOM 616 C C . ILE A 1 85 ? -3.973 -3.178 1.638 1.00 98.19 85 ILE A C 1
ATOM 618 O O . ILE A 1 85 ? -4.735 -2.202 1.606 1.00 98.19 85 ILE A O 1
ATOM 622 N N . HIS A 1 86 ? -4.033 -4.187 0.779 1.00 97.12 86 HIS A N 1
ATOM 623 C CA . HIS A 1 86 ? -5.096 -4.385 -0.196 1.00 97.12 86 HIS A CA 1
ATOM 624 C C . HIS A 1 86 ? -6.119 -5.394 0.329 1.00 97.12 86 HIS A C 1
ATOM 626 O O . HIS A 1 86 ? -5.800 -6.269 1.138 1.00 97.12 86 HIS A O 1
ATOM 632 N N . GLY A 1 87 ? -7.374 -5.235 -0.091 1.00 95.69 87 GLY A N 1
ATOM 633 C CA . GLY A 1 87 ? -8.461 -6.100 0.347 1.00 95.69 87 GLY A CA 1
ATOM 634 C C . GLY A 1 87 ? -9.579 -6.202 -0.667 1.00 95.69 87 GLY A C 1
ATOM 635 O O . GLY A 1 87 ? -10.144 -5.182 -1.066 1.00 95.69 87 GLY A O 1
ATOM 636 N N . GLN A 1 88 ? -9.929 -7.428 -1.050 1.00 95.12 88 GLN A N 1
ATOM 637 C CA . GLN A 1 88 ? -11.001 -7.660 -1.997 1.00 95.12 88 GLN A CA 1
ATOM 638 C C . GLN A 1 88 ? -12.376 -7.676 -1.319 1.00 95.12 88 GLN A C 1
ATOM 640 O O . GLN A 1 88 ? -12.545 -8.081 -0.167 1.00 95.12 88 GLN A O 1
ATOM 645 N N . PHE A 1 89 ? -13.391 -7.229 -2.063 1.00 96.00 89 PHE A N 1
ATOM 646 C CA . PHE A 1 89 ? -14.779 -7.204 -1.603 1.00 96.00 89 PHE A CA 1
ATOM 647 C C . PHE A 1 89 ? -15.702 -7.990 -2.527 1.00 96.00 89 PHE A C 1
ATOM 649 O O . PHE A 1 89 ? -15.529 -8.010 -3.750 1.00 96.00 89 PHE A O 1
ATOM 656 N N . SER A 1 90 ? -16.739 -8.588 -1.942 1.00 94.69 90 SER A N 1
ATOM 657 C CA . SER A 1 90 ? -17.783 -9.285 -2.691 1.00 94.69 90 SER A CA 1
ATOM 658 C C . SER A 1 90 ? -18.370 -8.387 -3.787 1.00 94.69 90 SER A C 1
ATOM 660 O O . SER A 1 90 ? -18.793 -7.256 -3.539 1.00 94.69 90 SER A O 1
ATOM 662 N N . GLY A 1 91 ? -18.358 -8.889 -5.024 1.00 92.06 91 GLY A N 1
ATOM 663 C CA . GLY A 1 91 ? -18.830 -8.176 -6.212 1.00 92.06 91 GLY A CA 1
ATOM 664 C C . GLY A 1 91 ? -17.837 -7.184 -6.829 1.00 92.06 91 GLY A C 1
ATOM 665 O O . GLY A 1 91 ? -18.091 -6.729 -7.946 1.00 92.06 91 GLY A O 1
ATOM 666 N N . ASN A 1 92 ? -16.701 -6.871 -6.190 1.00 93.12 92 ASN A N 1
ATOM 667 C CA . ASN A 1 92 ? -15.757 -5.887 -6.730 1.00 93.12 92 ASN A CA 1
ATOM 668 C C . ASN A 1 92 ? -15.107 -6.347 -8.043 1.00 93.12 92 ASN A C 1
ATOM 670 O O . ASN A 1 92 ? -15.119 -5.596 -9.012 1.00 93.12 92 ASN A O 1
ATOM 674 N N . ALA A 1 93 ? -14.664 -7.606 -8.126 1.00 89.50 93 ALA A N 1
ATOM 675 C CA . ALA A 1 93 ? -14.068 -8.181 -9.341 1.00 89.50 93 ALA A CA 1
ATOM 676 C C . ALA A 1 93 ? -14.985 -8.127 -10.584 1.00 89.50 93 ALA A C 1
ATOM 678 O O . ALA A 1 93 ? -14.513 -8.216 -11.711 1.00 89.50 93 ALA A O 1
ATOM 679 N N . SER A 1 94 ? -16.302 -7.963 -10.396 1.00 90.25 94 SER A N 1
ATOM 680 C CA . SER A 1 94 ? -17.272 -7.823 -11.494 1.00 90.25 94 SER A CA 1
ATOM 681 C C . SER A 1 94 ? -17.480 -6.379 -11.973 1.00 90.25 94 SER A C 1
ATOM 683 O O . SER A 1 94 ? -18.201 -6.148 -12.945 1.00 90.25 94 SER A O 1
ATOM 685 N N . ARG A 1 95 ? -16.889 -5.392 -11.288 1.00 91.19 95 ARG A N 1
ATOM 686 C CA . ARG A 1 95 ? -16.988 -3.969 -11.644 1.00 91.19 95 ARG A CA 1
ATOM 687 C C . ARG A 1 95 ? -16.039 -3.634 -12.801 1.00 91.19 95 ARG A C 1
ATOM 689 O O . ARG A 1 95 ? -15.045 -4.340 -12.988 1.00 91.19 95 ARG A O 1
ATOM 696 N N . PRO A 1 96 ? -16.297 -2.547 -13.555 1.00 90.38 96 PRO A N 1
ATOM 697 C CA . PRO A 1 96 ? -15.347 -2.049 -14.546 1.00 90.38 96 PRO A CA 1
ATOM 698 C C . PRO A 1 96 ? -13.961 -1.857 -13.928 1.00 90.38 96 PRO A C 1
ATOM 700 O O . PRO A 1 96 ? -13.850 -1.311 -12.835 1.00 90.38 96 PRO A O 1
ATOM 703 N N . LEU A 1 97 ? -12.912 -2.292 -14.623 1.00 87.19 97 LEU A N 1
ATOM 704 C CA . LEU A 1 97 ? -11.542 -2.391 -14.103 1.00 87.19 97 LEU A CA 1
ATOM 705 C C . LEU A 1 97 ? -11.030 -1.103 -13.432 1.00 87.19 97 LEU A C 1
ATOM 707 O O . LEU A 1 97 ? -10.471 -1.119 -12.332 1.00 87.19 97 LEU A O 1
ATOM 711 N N . PHE A 1 98 ? -11.290 0.041 -14.059 1.00 86.44 98 PHE A N 1
ATOM 712 C CA . PHE A 1 98 ? -10.889 1.347 -13.537 1.00 86.44 98 PHE A CA 1
ATOM 713 C C . PHE A 1 98 ? -11.686 1.774 -12.300 1.00 86.44 98 PHE A C 1
ATOM 715 O O . PHE A 1 98 ? -11.145 2.467 -11.435 1.00 86.44 98 PHE A O 1
ATOM 722 N N . ASP A 1 99 ? -12.899 1.249 -12.140 1.00 88.25 99 ASP A N 1
ATOM 723 C CA . ASP A 1 99 ? -13.741 1.476 -10.973 1.00 88.25 99 ASP A CA 1
ATOM 724 C C . ASP A 1 99 ? -13.398 0.549 -9.805 1.00 88.25 99 ASP A C 1
ATOM 726 O O . ASP A 1 99 ? -13.893 0.794 -8.719 1.00 88.25 99 ASP A O 1
ATOM 730 N N . GLN A 1 100 ? -12.580 -0.498 -9.961 1.00 89.44 100 GLN A N 1
ATOM 731 C CA . GLN A 1 100 ? -12.375 -1.514 -8.908 1.00 89.44 100 GLN A CA 1
ATOM 732 C C . GLN A 1 100 ? -11.596 -1.026 -7.675 1.00 89.44 100 GLN A C 1
ATOM 734 O O . GLN A 1 100 ? -11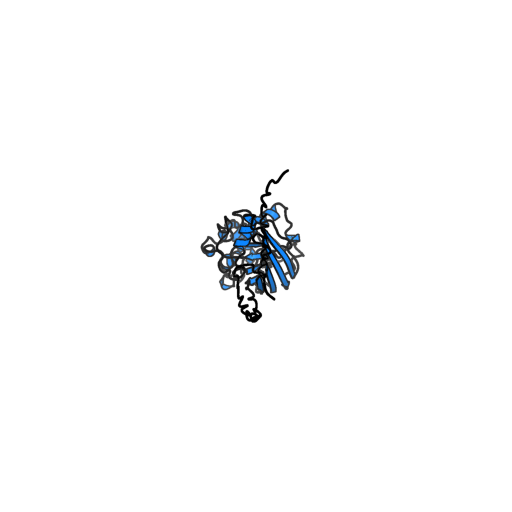.601 -1.689 -6.641 1.00 89.44 100 GLN A O 1
ATOM 739 N N . GLY A 1 101 ? -10.948 0.140 -7.747 1.00 86.69 101 GLY A N 1
ATOM 740 C CA . GLY A 1 101 ? -10.386 0.798 -6.558 1.00 86.69 101 GLY A CA 1
ATOM 741 C C . GLY A 1 101 ? -11.382 1.662 -5.792 1.00 86.69 101 GLY A C 1
ATOM 742 O O . GLY A 1 101 ? -11.054 2.161 -4.721 1.00 86.69 101 GLY A O 1
ATOM 743 N N . ASN A 1 102 ? -12.579 1.846 -6.347 1.00 85.19 102 ASN A N 1
ATOM 744 C CA . ASN A 1 102 ? -13.638 2.687 -5.818 1.00 85.19 102 ASN A CA 1
ATOM 745 C C . ASN A 1 102 ? -14.911 1.847 -5.673 1.00 85.19 102 ASN A C 1
ATOM 747 O O . ASN A 1 102 ? -15.235 0.995 -6.502 1.00 85.19 102 ASN A O 1
ATOM 751 N N . GLY A 1 103 ? -15.729 2.100 -4.661 1.00 86.81 103 GLY A N 1
ATOM 752 C CA . GLY A 1 103 ? -16.995 1.385 -4.632 1.00 86.81 103 GLY A CA 1
ATOM 753 C C . GLY A 1 103 ? -17.830 1.550 -3.387 1.00 86.81 103 GLY A C 1
ATOM 754 O O . GLY A 1 103 ? -17.431 2.218 -2.432 1.00 86.81 103 GLY A O 1
ATOM 755 N N . PRO A 1 104 ? -19.013 0.910 -3.394 1.00 92.06 104 PRO A N 1
ATOM 756 C CA . PRO A 1 104 ? -19.966 1.007 -2.296 1.00 92.06 104 PRO A CA 1
ATOM 757 C C . PRO A 1 104 ? -19.421 0.413 -0.989 1.00 92.06 104 PRO A C 1
ATOM 759 O O . PRO A 1 104 ? -19.920 0.750 0.080 1.00 92.06 104 PRO A O 1
ATOM 762 N N . PHE A 1 105 ? -18.364 -0.402 -1.052 1.00 93.38 105 PHE A N 1
ATOM 763 C CA . PHE A 1 105 ? -17.646 -0.924 0.113 1.00 93.38 105 PHE A CA 1
ATOM 764 C C . PHE A 1 105 ? -16.982 0.166 0.968 1.00 93.38 105 PHE A C 1
ATOM 766 O O . PHE A 1 105 ? -16.704 -0.068 2.137 1.00 93.38 105 PHE A O 1
ATOM 773 N N . PHE A 1 106 ? -16.789 1.383 0.455 1.00 95.50 106 PHE A N 1
ATOM 774 C CA . PHE A 1 106 ? -16.334 2.516 1.269 1.00 95.50 106 PHE A CA 1
ATOM 775 C C . PHE A 1 106 ? -17.472 3.347 1.867 1.00 95.50 106 PHE A C 1
ATOM 777 O O . PHE A 1 106 ? -17.217 4.417 2.407 1.00 95.50 106 PHE A O 1
ATOM 784 N N . THR A 1 107 ? -18.720 2.874 1.823 1.00 95.06 107 THR A N 1
ATOM 785 C CA . THR A 1 107 ? -19.877 3.559 2.426 1.00 95.06 107 THR A CA 1
ATOM 786 C C . THR A 1 107 ? -20.449 2.788 3.616 1.00 95.06 107 THR A C 1
ATOM 788 O O . THR A 1 107 ? -20.218 1.587 3.766 1.00 95.06 107 THR A O 1
ATOM 791 N N . GLY A 1 108 ? -21.215 3.472 4.472 1.00 94.75 108 GLY A N 1
ATOM 792 C CA . GLY A 1 108 ? -21.948 2.835 5.569 1.00 94.75 108 GLY A CA 1
ATOM 793 C C . GLY A 1 108 ? -21.031 2.089 6.542 1.00 94.75 108 GLY A C 1
ATOM 794 O O . GLY A 1 108 ? -20.106 2.682 7.089 1.00 94.75 108 GLY A O 1
ATOM 795 N N . ALA A 1 109 ? -21.298 0.798 6.758 1.00 94.75 109 ALA A N 1
ATOM 796 C CA . ALA A 1 109 ? -20.515 -0.050 7.659 1.00 94.75 109 ALA A CA 1
ATOM 797 C C . ALA A 1 109 ? -19.259 -0.666 7.014 1.00 94.75 109 ALA A C 1
ATOM 799 O O . ALA A 1 109 ? -18.455 -1.243 7.739 1.00 94.75 109 ALA A O 1
ATOM 800 N N . GLY A 1 110 ? -19.086 -0.550 5.694 1.00 95.19 110 GLY A N 1
ATOM 801 C CA . GLY A 1 110 ? -18.020 -1.221 4.947 1.00 95.19 110 GLY A CA 1
ATOM 802 C C . GLY A 1 110 ? -18.528 -2.309 3.996 1.00 95.19 110 GLY A C 1
ATOM 803 O O . GLY A 1 110 ? -19.723 -2.616 3.947 1.00 95.19 110 GLY A O 1
ATOM 804 N N . GLY A 1 111 ? -17.614 -2.873 3.210 1.00 95.00 111 GLY A N 1
ATOM 805 C CA . GLY A 1 111 ? -17.863 -3.995 2.310 1.00 95.00 111 GLY A CA 1
ATOM 806 C C . GLY A 1 111 ? -17.725 -5.354 2.993 1.00 95.00 111 GLY A C 1
ATOM 807 O O . GLY A 1 111 ? -17.089 -5.495 4.032 1.00 95.00 111 GLY A O 1
ATOM 808 N N . THR A 1 112 ? -18.295 -6.388 2.375 1.00 95.81 112 THR A N 1
ATOM 809 C CA . THR A 1 112 ? -18.032 -7.775 2.775 1.00 95.81 112 THR A CA 1
ATOM 810 C C . THR A 1 112 ? -16.719 -8.233 2.164 1.00 95.81 112 THR A C 1
ATOM 812 O O . THR A 1 112 ? -16.625 -8.375 0.943 1.00 95.81 112 THR A O 1
ATOM 815 N N . ALA A 1 113 ? -15.736 -8.452 3.028 1.00 95.94 113 ALA A N 1
ATOM 816 C CA . ALA A 1 113 ? -14.439 -9.010 2.694 1.00 95.94 113 ALA A CA 1
ATOM 817 C C . ALA A 1 113 ? -14.549 -10.345 1.943 1.00 95.94 113 ALA A C 1
ATOM 819 O O . ALA A 1 113 ? -15.392 -11.186 2.268 1.00 95.94 113 ALA A O 1
ATOM 820 N N . VAL A 1 114 ? -13.688 -10.527 0.949 1.00 95.50 114 VAL A N 1
ATOM 821 C CA . VAL A 1 114 ? -13.392 -11.818 0.322 1.00 95.50 114 VAL A CA 1
ATOM 822 C C . VAL A 1 114 ? -11.882 -11.928 0.143 1.00 95.50 114 VAL A C 1
ATOM 824 O O . VAL A 1 114 ? -11.175 -10.931 0.259 1.00 95.50 114 VAL A O 1
ATOM 827 N N . GLU A 1 115 ? -11.407 -13.136 -0.133 1.00 95.12 115 GLU A N 1
ATOM 828 C CA . GLU A 1 115 ? -9.984 -13.418 -0.305 1.00 95.12 115 GLU A CA 1
ATOM 829 C C . GLU A 1 115 ? -9.350 -12.531 -1.385 1.00 95.12 115 GLU A C 1
ATOM 831 O O . GLU A 1 115 ? -9.778 -12.561 -2.545 1.00 95.12 115 GLU A O 1
ATOM 836 N N . SER A 1 116 ? -8.345 -11.746 -0.991 1.00 94.81 116 SER A N 1
ATOM 837 C CA . SER A 1 116 ? -7.387 -11.135 -1.914 1.00 94.81 116 SER A CA 1
ATOM 838 C C . SER A 1 116 ? -6.406 -12.189 -2.411 1.00 94.81 116 SER A C 1
ATOM 840 O O . SER A 1 116 ? -6.043 -13.106 -1.679 1.00 94.81 116 SER A O 1
ATOM 842 N N . VAL A 1 117 ? -5.982 -12.067 -3.663 1.00 92.38 117 VAL A N 1
ATOM 843 C CA . VAL A 1 117 ? -5.024 -12.991 -4.267 1.00 92.38 117 VAL A CA 1
ATOM 844 C C . VAL A 1 117 ? -3.840 -12.197 -4.787 1.00 92.38 117 VAL A C 1
ATOM 846 O O . VAL A 1 117 ? -4.032 -11.277 -5.584 1.00 92.38 117 VAL A O 1
ATOM 849 N N . LEU A 1 118 ? -2.631 -12.622 -4.401 1.00 91.62 118 LEU A N 1
ATOM 850 C CA . LEU A 1 118 ? -1.409 -12.061 -4.959 1.00 91.62 118 LEU A CA 1
ATOM 851 C C . LEU A 1 118 ? -1.426 -12.205 -6.482 1.00 91.62 118 LEU A C 1
ATOM 853 O O . LEU A 1 118 ? -1.565 -13.327 -6.986 1.00 91.62 118 LEU A O 1
ATOM 857 N N . PRO A 1 119 ? -1.249 -11.104 -7.216 1.00 89.31 119 PRO A N 1
ATOM 858 C CA . PRO A 1 119 ? -1.204 -11.156 -8.661 1.00 89.31 119 PRO A CA 1
ATOM 859 C C . PRO A 1 119 ? 0.061 -11.862 -9.156 1.00 89.31 119 PRO A C 1
ATOM 861 O O . PRO A 1 119 ? 1.112 -11.867 -8.509 1.00 89.31 119 PRO A O 1
ATOM 864 N N . THR A 1 120 ? -0.048 -12.463 -10.332 1.00 89.19 120 THR A N 1
ATOM 865 C CA . THR A 1 120 ? 1.008 -13.244 -10.977 1.00 89.19 120 THR A CA 1
ATOM 866 C C . THR A 1 120 ? 1.180 -12.809 -12.429 1.00 89.19 120 THR A C 1
ATOM 868 O O . THR A 1 120 ? 0.337 -12.116 -12.982 1.00 89.19 120 THR A O 1
ATOM 871 N N . LEU A 1 121 ? 2.226 -13.284 -13.110 1.00 87.12 121 LEU A N 1
ATOM 872 C CA . LEU A 1 121 ? 2.373 -13.059 -14.558 1.00 87.12 121 LEU A CA 1
ATOM 873 C C . LEU A 1 121 ? 1.255 -13.692 -15.405 1.00 87.12 121 LEU A C 1
ATOM 875 O O . LEU A 1 121 ? 1.183 -13.438 -16.599 1.00 87.12 121 LEU A O 1
ATOM 879 N N . ALA A 1 122 ? 0.384 -14.529 -14.830 1.00 88.69 122 ALA A N 1
ATOM 880 C CA . ALA A 1 122 ? -0.816 -14.973 -15.538 1.00 88.69 122 ALA A CA 1
ATOM 881 C C . ALA A 1 122 ? -1.873 -13.859 -15.664 1.00 88.69 122 ALA A C 1
ATOM 883 O O . ALA A 1 122 ? -2.791 -13.993 -16.472 1.00 88.69 122 ALA A O 1
ATOM 884 N N . ASP A 1 123 ? -1.738 -12.795 -14.868 1.00 89.81 123 ASP A N 1
ATOM 885 C CA . ASP A 1 123 ? -2.620 -11.631 -14.844 1.00 89.81 123 ASP A CA 1
ATOM 886 C C . ASP A 1 123 ? -2.107 -10.485 -15.735 1.00 89.81 123 ASP A C 1
ATOM 888 O O . ASP A 1 123 ? -2.797 -9.482 -15.868 1.00 89.81 123 ASP A O 1
ATOM 892 N N . ASP A 1 124 ? -0.937 -10.642 -16.363 1.00 91.00 124 ASP A N 1
ATOM 893 C CA . ASP A 1 124 ? -0.399 -9.741 -17.390 1.00 91.00 124 ASP A CA 1
ATOM 894 C C . ASP A 1 124 ? -1.296 -9.803 -18.644 1.00 91.00 124 ASP A C 1
ATOM 896 O O . ASP A 1 124 ? -1.351 -10.813 -19.358 1.00 91.00 124 ASP A O 1
ATOM 900 N N . ILE A 1 125 ? -2.080 -8.744 -18.864 1.00 87.50 125 ILE A N 1
ATOM 901 C CA . ILE A 1 125 ? -3.151 -8.716 -19.869 1.00 87.50 125 ILE A CA 1
ATOM 902 C C . ILE A 1 125 ? -2.589 -8.372 -21.247 1.00 87.50 125 ILE A C 1
ATOM 904 O O . ILE A 1 125 ? -3.110 -8.863 -22.257 1.00 87.50 125 ILE A O 1
ATOM 908 N N . ASP A 1 126 ? -1.578 -7.505 -21.305 1.00 89.56 126 ASP A N 1
ATOM 909 C CA . ASP A 1 126 ? -1.008 -7.027 -22.565 1.00 89.56 126 ASP A CA 1
ATOM 910 C C . ASP A 1 126 ? 0.250 -7.795 -23.009 1.00 89.56 126 ASP A C 1
ATOM 912 O O . ASP A 1 126 ? 0.620 -7.734 -24.189 1.00 89.56 126 ASP A O 1
ATOM 916 N N . GLY A 1 127 ? 0.796 -8.640 -22.131 1.00 92.12 127 GLY A N 1
ATOM 917 C CA . GLY A 1 127 ? 1.851 -9.601 -22.425 1.00 92.12 127 GLY A CA 1
ATOM 918 C C . GLY A 1 127 ? 3.237 -8.973 -22.521 1.00 92.12 127 GLY A C 1
ATOM 919 O O . GLY A 1 127 ? 4.106 -9.534 -23.204 1.00 92.12 127 GLY A O 1
ATOM 920 N N . ASP A 1 128 ? 3.446 -7.808 -21.905 1.00 93.00 128 ASP A N 1
ATOM 921 C CA . ASP A 1 128 ? 4.742 -7.126 -21.872 1.00 93.00 128 ASP A CA 1
ATOM 922 C C . ASP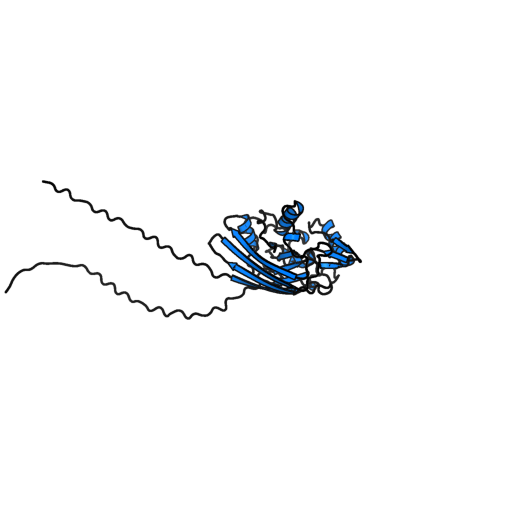 A 1 128 ? 5.712 -7.709 -20.817 1.00 93.00 128 ASP A C 1
ATOM 924 O O . ASP A 1 128 ? 6.903 -7.368 -20.792 1.00 93.00 128 ASP A O 1
ATOM 928 N N . GLY A 1 129 ? 5.231 -8.665 -20.013 1.00 93.94 129 GLY A N 1
ATOM 929 C CA . GLY A 1 129 ? 5.956 -9.349 -18.949 1.00 93.94 129 GLY A CA 1
ATOM 930 C C . GLY A 1 129 ? 6.000 -8.572 -17.634 1.00 93.94 129 GLY A C 1
ATOM 931 O O . GLY A 1 129 ? 6.637 -9.050 -16.686 1.00 93.94 129 GLY A O 1
ATOM 932 N N . PHE A 1 130 ? 5.389 -7.387 -17.574 1.00 95.25 130 PHE A N 1
ATOM 933 C CA . PHE A 1 130 ? 5.352 -6.495 -16.427 1.00 95.25 130 PHE A CA 1
ATOM 934 C C . PHE A 1 130 ? 3.955 -6.483 -15.816 1.00 95.25 130 PHE A C 1
ATOM 936 O O . PHE A 1 130 ? 3.001 -5.959 -16.371 1.00 95.25 130 PHE A O 1
ATOM 943 N N . LEU A 1 131 ? 3.855 -6.970 -14.587 1.00 93.62 131 LEU A N 1
ATOM 944 C CA . LEU A 1 131 ? 2.619 -6.893 -13.834 1.00 93.62 131 LEU A CA 1
ATOM 945 C C . LEU A 1 131 ? 2.411 -5.465 -13.313 1.00 93.62 131 LEU A C 1
ATOM 947 O O . LEU A 1 131 ? 3.057 -5.028 -12.348 1.00 93.62 131 LEU A O 1
ATOM 951 N N . ASN A 1 132 ? 1.465 -4.749 -13.912 1.00 91.25 132 ASN A N 1
ATOM 952 C CA . ASN A 1 132 ? 1.111 -3.400 -13.497 1.00 91.25 132 ASN A CA 1
ATOM 953 C C . ASN A 1 132 ? -0.053 -3.372 -12.480 1.00 91.25 132 ASN A C 1
ATOM 955 O O . ASN A 1 132 ? -0.714 -4.366 -12.177 1.00 91.25 132 ASN A O 1
ATOM 959 N N . PHE A 1 133 ? -0.320 -2.195 -11.903 1.00 84.31 133 PHE A N 1
ATOM 960 C CA . PHE A 1 133 ? -1.330 -2.055 -10.844 1.00 84.31 133 PHE A CA 1
ATOM 961 C C . PHE A 1 133 ? -2.776 -2.273 -11.321 1.00 84.31 133 PHE A C 1
ATOM 963 O O . PHE A 1 133 ? -3.660 -2.552 -10.505 1.00 84.31 133 PHE A O 1
ATOM 970 N N . ILE A 1 134 ? -3.044 -2.061 -12.613 1.00 84.56 134 ILE A N 1
ATOM 971 C CA . ILE A 1 134 ? -4.367 -2.256 -13.212 1.00 84.56 134 ILE A CA 1
ATOM 972 C C . ILE A 1 134 ? -4.637 -3.755 -13.322 1.00 84.56 134 ILE A C 1
ATOM 974 O O . ILE A 1 134 ? -5.739 -4.196 -13.016 1.00 84.56 134 ILE A O 1
ATOM 978 N N . GLU A 1 135 ? -3.621 -4.523 -13.686 1.00 78.38 135 GLU A N 1
ATOM 979 C CA . GLU A 1 135 ? -3.672 -5.978 -13.832 1.00 78.38 135 GLU A CA 1
ATOM 980 C C . GLU A 1 135 ? -3.772 -6.706 -12.497 1.00 78.38 135 GLU A C 1
ATOM 982 O O . GLU A 1 135 ? -4.530 -7.663 -12.378 1.00 78.38 135 GLU A O 1
ATOM 987 N N . GLY A 1 136 ? -3.091 -6.212 -11.458 1.00 77.12 136 GLY A N 1
ATOM 988 C CA . GLY A 1 136 ? -3.193 -6.809 -10.124 1.00 77.12 136 GLY A CA 1
ATOM 989 C C . GLY A 1 136 ? -4.511 -6.515 -9.396 1.00 77.12 136 GLY A C 1
ATOM 990 O O . GLY A 1 136 ? -4.956 -7.285 -8.545 1.00 77.12 136 GLY A O 1
ATOM 991 N N . ARG A 1 137 ? -5.190 -5.418 -9.754 1.00 81.31 137 ARG A N 1
ATOM 992 C CA . ARG A 1 137 ? -6.404 -4.922 -9.075 1.00 81.31 137 ARG A CA 1
ATOM 993 C C . ARG A 1 137 ? -7.555 -5.924 -8.946 1.00 81.31 137 ARG A C 1
ATOM 995 O O . ARG A 1 137 ? -8.124 -5.992 -7.852 1.00 81.31 137 ARG A O 1
ATOM 1002 N N . PRO A 1 138 ? -7.933 -6.677 -9.994 1.00 82.25 138 PRO A N 1
ATOM 1003 C CA . PRO A 1 138 ? -8.985 -7.683 -9.891 1.00 82.25 138 PRO A CA 1
ATOM 1004 C C . PRO A 1 138 ? -8.705 -8.762 -8.844 1.00 82.25 138 PRO A C 1
ATOM 1006 O O . PRO A 1 138 ? -9.655 -9.272 -8.243 1.00 82.25 138 PRO A O 1
ATOM 1009 N N . ALA A 1 139 ? -7.428 -9.084 -8.621 1.00 82.25 139 ALA A N 1
ATOM 1010 C CA . ALA A 1 139 ? -6.989 -10.120 -7.699 1.00 82.25 139 ALA A CA 1
ATOM 1011 C C . ALA A 1 139 ? -6.883 -9.579 -6.264 1.00 82.25 139 ALA A C 1
ATOM 1013 O O . ALA A 1 139 ? -7.567 -10.078 -5.367 1.00 82.25 139 ALA A O 1
ATOM 1014 N N . TYR A 1 140 ? -6.123 -8.500 -6.054 1.00 85.94 140 TYR A N 1
ATOM 1015 C CA . TYR A 1 140 ? -5.832 -8.015 -4.703 1.00 85.94 140 TYR A CA 1
ATOM 1016 C C . TYR A 1 140 ? -6.863 -7.046 -4.107 1.00 85.94 140 TYR A C 1
ATOM 1018 O O . TYR A 1 140 ? -6.939 -6.878 -2.888 1.00 85.94 140 TYR A O 1
ATOM 1026 N N . GLY A 1 141 ? -7.706 -6.429 -4.942 1.00 92.31 141 GLY A N 1
ATOM 1027 C CA . GLY A 1 141 ? -8.698 -5.435 -4.526 1.00 92.31 141 GLY A CA 1
ATOM 1028 C C . GLY A 1 141 ? -8.177 -4.001 -4.278 1.00 92.31 141 GLY A C 1
ATOM 1029 O O . GLY A 1 141 ? -7.020 -3.656 -4.521 1.00 92.31 141 GLY A O 1
ATOM 1030 N N . PRO A 1 142 ? -9.053 -3.081 -3.847 1.00 94.12 142 PRO A N 1
ATOM 1031 C CA . PRO A 1 142 ? -8.685 -1.710 -3.488 1.00 94.12 142 PRO A CA 1
ATOM 1032 C C . PRO A 1 142 ? -7.728 -1.634 -2.287 1.00 94.12 142 PRO A C 1
ATOM 1034 O O . PRO A 1 142 ? -7.661 -2.540 -1.458 1.00 94.12 142 PRO A O 1
ATOM 1037 N N . VAL A 1 143 ? -7.071 -0.480 -2.136 1.00 95.25 143 VAL A N 1
ATOM 1038 C CA . VAL A 1 143 ? -6.339 -0.121 -0.912 1.00 95.25 143 VAL A CA 1
ATOM 1039 C C . VAL A 1 143 ? -7.325 0.078 0.241 1.00 95.25 143 VAL A C 1
ATOM 1041 O O . VAL A 1 143 ? -8.236 0.905 0.141 1.00 95.25 143 VAL A O 1
ATOM 1044 N N . VAL A 1 144 ? -7.119 -0.636 1.349 1.00 97.19 144 VAL A N 1
ATOM 1045 C CA . VAL A 1 144 ? -7.930 -0.526 2.578 1.00 97.19 144 VAL A CA 1
ATOM 1046 C C . VAL A 1 144 ? -7.186 0.156 3.733 1.00 97.19 144 VAL A C 1
ATOM 1048 O O . VAL A 1 144 ? -7.824 0.695 4.639 1.00 97.19 144 VAL A O 1
ATOM 1051 N N . LEU A 1 145 ? -5.851 0.205 3.683 1.00 98.12 145 LEU A N 1
ATOM 1052 C CA . LEU A 1 145 ? -5.018 0.953 4.628 1.00 98.12 145 LEU A CA 1
ATOM 1053 C C . LEU A 1 145 ? -3.709 1.393 3.957 1.00 98.12 145 LEU A C 1
ATOM 1055 O O . LEU A 1 145 ? -3.035 0.570 3.342 1.00 98.12 145 LEU A O 1
ATOM 1059 N N . ASN A 1 146 ? -3.335 2.667 4.107 1.00 97.94 146 ASN A N 1
ATOM 1060 C CA . ASN A 1 146 ? -1.994 3.140 3.751 1.00 97.94 146 ASN A CA 1
ATOM 1061 C C . ASN A 1 146 ? -1.034 2.833 4.906 1.00 97.94 146 ASN A C 1
ATOM 1063 O O . ASN A 1 146 ? -1.354 3.149 6.051 1.00 97.94 146 ASN A O 1
ATOM 1067 N N . LEU A 1 147 ? 0.114 2.220 4.611 1.00 98.19 147 LEU A N 1
ATOM 1068 C CA . LEU A 1 147 ? 1.091 1.784 5.611 1.00 98.19 147 LEU A CA 1
ATOM 1069 C C . LEU A 1 147 ? 2.177 2.846 5.808 1.00 98.19 147 LEU A C 1
ATOM 1071 O O . LEU A 1 147 ? 3.334 2.661 5.440 1.00 98.19 147 LEU A O 1
ATOM 1075 N N . THR A 1 148 ? 1.761 3.984 6.352 1.00 98.00 148 THR A N 1
ATOM 1076 C CA . THR A 1 148 ? 2.593 5.164 6.606 1.00 98.00 148 THR A CA 1
ATOM 1077 C C . THR A 1 148 ? 3.268 5.103 7.978 1.00 98.00 148 THR A C 1
ATOM 1079 O O . THR A 1 148 ? 2.792 4.421 8.887 1.00 98.00 148 THR A O 1
ATOM 1082 N N . SER A 1 149 ? 4.367 5.845 8.156 1.00 96.69 149 SER A N 1
ATOM 1083 C CA . SER A 1 149 ? 5.109 5.919 9.431 1.00 96.69 149 SER A CA 1
ATOM 1084 C C . SER A 1 149 ? 4.260 6.397 10.622 1.00 96.69 149 SER A C 1
ATOM 1086 O O . SER A 1 149 ? 4.528 6.034 11.768 1.00 96.69 149 SER A O 1
ATOM 1088 N N . GLU A 1 150 ? 3.184 7.131 10.356 1.00 96.81 150 GLU A N 1
ATOM 1089 C CA . GLU A 1 150 ? 2.159 7.530 11.320 1.00 96.81 150 GLU A CA 1
ATOM 1090 C C . GLU A 1 150 ? 0.751 7.233 10.795 1.00 96.81 150 GLU A C 1
ATOM 1092 O O . GLU A 1 150 ? 0.539 7.064 9.595 1.00 96.81 150 GLU A O 1
ATOM 1097 N N . GLN A 1 151 ? -0.237 7.180 11.690 1.00 97.31 151 GLN A N 1
ATOM 1098 C CA . GLN A 1 151 ? -1.628 6.997 11.291 1.00 97.31 151 GLN A CA 1
ATOM 1099 C C . GLN A 1 151 ? -2.207 8.281 10.686 1.00 97.31 151 GLN A C 1
ATOM 1101 O O . GLN A 1 151 ? -2.254 9.325 11.335 1.00 97.31 151 GLN A O 1
ATOM 1106 N N . LEU A 1 152 ? -2.750 8.161 9.476 1.00 97.06 152 LEU A N 1
ATOM 1107 C CA . LEU A 1 152 ? -3.531 9.215 8.836 1.00 97.06 152 LEU A CA 1
ATOM 1108 C C . LEU A 1 152 ? -4.995 9.216 9.311 1.00 97.06 152 LEU A C 1
ATOM 1110 O O . LEU A 1 152 ? -5.497 8.180 9.762 1.00 97.06 152 LEU A O 1
ATOM 1114 N N . PRO A 1 153 ? -5.716 10.348 9.174 1.00 96.38 153 PRO A N 1
ATOM 1115 C CA . PRO A 1 153 ? -7.152 10.395 9.428 1.00 96.38 153 PRO A CA 1
ATOM 1116 C C . PRO A 1 153 ? -7.917 9.347 8.610 1.00 96.38 153 PRO A C 1
ATOM 1118 O O . PRO A 1 153 ? -7.619 9.125 7.432 1.00 96.38 153 PRO A O 1
ATOM 1121 N N . ALA A 1 154 ? -8.930 8.731 9.225 1.00 96.38 154 ALA A N 1
ATOM 1122 C CA . ALA A 1 154 ? -9.799 7.792 8.528 1.00 96.38 154 ALA A CA 1
ATOM 1123 C C . ALA A 1 154 ? -10.552 8.482 7.385 1.00 96.38 154 ALA A C 1
ATOM 1125 O O . ALA A 1 154 ? -10.968 9.637 7.490 1.00 96.38 154 ALA A O 1
ATOM 1126 N N . SER A 1 155 ? -10.719 7.768 6.274 1.00 95.94 155 SER A N 1
ATOM 1127 C CA . SER A 1 155 ? -11.363 8.323 5.085 1.00 95.94 155 SER A CA 1
ATOM 1128 C C . SER A 1 155 ? -12.868 8.493 5.294 1.00 95.94 155 SER A C 1
ATOM 1130 O O . SER A 1 155 ? -13.503 7.547 5.772 1.00 95.94 155 SER A O 1
ATOM 1132 N N . PRO A 1 156 ? -13.467 9.625 4.880 1.00 96.44 156 PRO A N 1
ATOM 1133 C CA . PRO A 1 156 ? -14.910 9.843 4.946 1.00 96.44 156 PRO A CA 1
ATOM 1134 C C . PRO A 1 156 ? -15.726 8.815 4.155 1.00 96.44 156 PRO A C 1
ATOM 1136 O O . PRO A 1 156 ? -15.220 8.117 3.272 1.00 96.44 156 PRO A O 1
ATOM 1139 N N . SER A 1 157 ? -17.027 8.718 4.448 1.00 96.81 157 SER A N 1
ATOM 1140 C CA . SER A 1 157 ? -17.909 7.765 3.760 1.00 96.81 157 SER A CA 1
ATOM 1141 C C . SER A 1 157 ? -17.938 8.018 2.252 1.00 96.81 157 SER A C 1
ATOM 1143 O O . SER A 1 157 ? -18.256 9.112 1.795 1.00 96.81 157 SER A O 1
ATOM 1145 N N . GLY A 1 158 ? -17.681 6.965 1.481 1.00 95.19 158 GLY A N 1
ATOM 1146 C CA . GLY A 1 158 ? -17.597 6.979 0.023 1.00 95.19 158 GLY A CA 1
ATOM 1147 C C . GLY A 1 158 ? -16.204 7.290 -0.522 1.00 95.19 158 GLY A C 1
ATOM 1148 O O . GLY A 1 158 ? -16.018 7.192 -1.732 1.00 95.19 158 GLY A O 1
ATOM 1149 N N . VAL A 1 159 ? -15.234 7.616 0.339 1.00 95.62 159 VAL A N 1
ATOM 1150 C CA . VAL A 1 159 ? -13.861 7.947 -0.057 1.00 95.62 159 VAL A CA 1
ATOM 1151 C C . VAL A 1 159 ? -12.929 6.772 0.272 1.00 95.62 159 VAL A C 1
ATOM 1153 O O . VAL A 1 159 ? -12.810 6.395 1.439 1.00 95.62 159 VAL A O 1
ATOM 1156 N N . PRO A 1 160 ? -12.264 6.165 -0.727 1.00 94.44 160 PRO A N 1
ATOM 1157 C CA . PRO A 1 160 ? -11.213 5.178 -0.493 1.00 94.44 160 PRO A CA 1
ATOM 1158 C C . PRO A 1 160 ? -10.001 5.760 0.254 1.00 94.44 160 PRO A C 1
ATOM 1160 O O . PRO A 1 160 ? -9.625 6.905 -0.015 1.00 94.44 160 PRO A O 1
ATOM 1163 N N . PRO A 1 161 ? -9.284 4.954 1.058 1.00 95.75 161 PRO A N 1
ATOM 1164 C CA . PRO A 1 161 ? -8.024 5.347 1.693 1.00 95.75 161 PRO A CA 1
ATOM 1165 C C . PRO A 1 161 ? -6.964 5.912 0.747 1.00 95.75 161 PRO A C 1
ATOM 1167 O O . PRO A 1 161 ? -6.316 6.903 1.084 1.00 95.75 161 PRO A O 1
ATOM 1170 N N . LEU A 1 162 ? -6.807 5.339 -0.450 1.00 93.50 162 LEU A N 1
ATOM 1171 C CA . LEU A 1 162 ? -5.867 5.870 -1.442 1.00 93.50 162 LEU A CA 1
ATOM 1172 C C . LEU A 1 162 ? -6.309 7.241 -1.977 1.00 93.50 162 LEU A C 1
ATOM 1174 O O . LEU A 1 162 ? -5.486 8.136 -2.131 1.00 93.50 162 LEU A O 1
ATOM 1178 N N . ALA A 1 163 ? -7.608 7.436 -2.224 1.00 93.88 163 ALA A N 1
ATOM 1179 C CA . ALA A 1 163 ? -8.125 8.716 -2.706 1.00 93.88 163 ALA A CA 1
ATOM 1180 C C . ALA A 1 163 ? -7.946 9.822 -1.654 1.00 93.88 163 ALA A C 1
ATOM 1182 O O . ALA A 1 163 ? -7.475 10.908 -1.984 1.00 93.88 163 ALA A O 1
ATOM 1183 N N . GLN A 1 164 ? -8.235 9.516 -0.383 1.00 95.44 164 GLN A N 1
ATOM 1184 C CA . GLN A 1 164 ? -7.993 10.433 0.732 1.00 95.44 164 GLN A CA 1
ATOM 1185 C C . GLN A 1 164 ? -6.505 10.787 0.855 1.00 95.44 164 GLN A C 1
ATOM 1187 O O . GLN A 1 164 ? -6.168 11.952 1.048 1.00 95.44 164 GLN A O 1
ATOM 1192 N N . PHE A 1 165 ? -5.611 9.800 0.731 1.00 95.75 165 PHE A N 1
ATOM 1193 C CA . PHE A 1 165 ? -4.166 10.034 0.763 1.00 95.75 165 PHE A CA 1
ATOM 1194 C C . PHE A 1 165 ? -3.727 11.010 -0.333 1.00 95.75 165 PHE A C 1
ATOM 1196 O O . PHE A 1 165 ? -3.049 11.996 -0.047 1.00 95.75 165 PHE A O 1
ATOM 1203 N N . LEU A 1 166 ? -4.158 10.772 -1.576 1.00 94.00 166 LEU A N 1
ATOM 1204 C CA . LEU A 1 166 ? -3.824 11.634 -2.711 1.00 94.00 166 LEU A CA 1
ATOM 1205 C C . LEU A 1 166 ? -4.375 13.054 -2.531 1.00 94.00 166 LEU A C 1
ATOM 1207 O O . LEU A 1 166 ? -3.680 14.018 -2.844 1.00 94.00 166 LEU A O 1
ATOM 1211 N N . GLU A 1 167 ? -5.583 13.202 -1.981 1.00 95.19 167 GLU A N 1
ATOM 1212 C CA . GLU A 1 167 ? -6.154 14.513 -1.664 1.00 95.19 167 GLU A CA 1
ATOM 1213 C C . GLU A 1 167 ? -5.308 15.260 -0.620 1.00 95.19 167 GLU A C 1
ATOM 1215 O O . GLU A 1 167 ? -4.905 16.401 -0.867 1.00 95.19 167 GLU A O 1
ATOM 1220 N N . LEU A 1 168 ? -4.982 14.608 0.502 1.00 96.38 168 LEU A N 1
ATOM 1221 C CA . LEU A 1 168 ? -4.152 15.183 1.569 1.00 96.38 168 LEU A CA 1
ATOM 1222 C C . LEU A 1 168 ? -2.745 15.553 1.081 1.00 96.38 168 LEU A C 1
ATOM 1224 O O . LEU A 1 168 ? -2.192 16.566 1.505 1.00 96.38 168 LEU A O 1
ATOM 1228 N N . ALA A 1 169 ? -2.158 14.747 0.196 1.00 95.06 169 ALA A N 1
ATOM 1229 C CA . ALA A 1 169 ? -0.866 15.058 -0.402 1.00 95.06 169 ALA A CA 1
ATOM 1230 C C . ALA A 1 169 ? -0.984 16.261 -1.352 1.00 95.06 169 ALA A C 1
ATOM 1232 O O . ALA A 1 169 ? -0.204 17.208 -1.270 1.00 95.06 169 ALA A O 1
ATOM 1233 N N . SER A 1 170 ? -2.005 16.272 -2.217 1.00 94.38 170 SER A N 1
ATOM 1234 C CA . SER A 1 170 ? -2.201 17.327 -3.221 1.00 94.38 170 SER A CA 1
ATOM 1235 C C . SER A 1 170 ? -2.484 18.706 -2.619 1.00 94.38 170 SER A C 1
ATOM 1237 O O . SER A 1 170 ? -2.113 19.722 -3.208 1.00 94.38 170 SER A O 1
ATOM 1239 N N . ASN A 1 171 ? -3.120 18.754 -1.445 1.00 96.50 171 ASN A N 1
ATOM 1240 C CA . ASN A 1 171 ? -3.414 20.000 -0.742 1.00 96.50 171 ASN A CA 1
ATOM 1241 C C . ASN A 1 171 ? -2.310 20.410 0.257 1.00 96.50 171 ASN A C 1
ATOM 1243 O O . ASN A 1 171 ? -2.437 21.450 0.905 1.00 96.50 171 ASN A O 1
ATOM 1247 N N . GLY A 1 172 ? -1.234 19.620 0.366 1.00 96.50 172 GLY A N 1
ATOM 1248 C CA . GLY A 1 172 ? -0.087 19.886 1.236 1.00 96.50 172 GLY A CA 1
ATOM 1249 C C . GLY A 1 172 ? -0.334 19.636 2.725 1.00 96.50 172 GLY A C 1
ATOM 1250 O O . GLY A 1 172 ? 0.441 20.119 3.547 1.00 96.50 172 GLY A O 1
ATOM 1251 N N . THR A 1 173 ? -1.401 18.916 3.092 1.00 97.50 173 THR A N 1
ATOM 1252 C CA . THR A 1 173 ? -1.656 18.529 4.493 1.00 97.50 173 THR A CA 1
ATOM 1253 C C . THR A 1 173 ? -0.660 17.477 4.974 1.00 97.50 173 THR A C 1
ATOM 1255 O O . THR A 1 173 ? -0.303 17.475 6.149 1.00 97.50 173 THR A O 1
ATOM 1258 N N . ILE A 1 174 ? -0.208 16.600 4.074 1.00 97.62 174 ILE A N 1
ATOM 1259 C CA . ILE A 1 174 ? 0.829 15.602 4.350 1.00 97.62 174 ILE A CA 1
ATOM 1260 C C . ILE A 1 174 ? 1.979 15.729 3.353 1.00 97.62 174 ILE A C 1
ATOM 1262 O O . ILE A 1 174 ? 1.780 16.157 2.216 1.00 97.62 174 ILE A O 1
ATOM 1266 N N . ASP A 1 175 ? 3.166 15.303 3.778 1.00 96.50 175 ASP A N 1
ATOM 1267 C CA . ASP A 1 175 ? 4.334 15.122 2.918 1.00 96.50 175 ASP A CA 1
ATOM 1268 C C . ASP A 1 175 ? 4.591 13.617 2.723 1.00 96.50 175 ASP A C 1
ATOM 1270 O O . ASP A 1 175 ? 5.074 12.960 3.649 1.00 96.50 175 ASP A O 1
ATOM 1274 N N . PRO A 1 176 ? 4.284 13.040 1.544 1.00 96.00 176 PRO A N 1
ATOM 1275 C CA . PRO A 1 176 ? 4.548 11.630 1.266 1.00 96.00 176 PRO A CA 1
ATOM 1276 C C . PRO A 1 176 ? 5.999 11.202 1.517 1.00 96.00 176 PRO A C 1
ATOM 1278 O O . PRO A 1 176 ? 6.216 10.081 1.971 1.00 96.00 176 PRO A O 1
ATOM 1281 N N . ALA A 1 177 ? 6.980 12.083 1.286 1.00 95.25 177 ALA A N 1
ATOM 1282 C CA . ALA A 1 177 ? 8.397 11.774 1.491 1.00 95.25 177 ALA A CA 1
ATOM 1283 C C . ALA A 1 177 ? 8.792 11.683 2.975 1.00 95.25 177 ALA A C 1
ATOM 1285 O O . ALA A 1 177 ? 9.812 11.085 3.307 1.00 95.25 177 ALA A O 1
ATOM 1286 N N . ALA A 1 178 ? 7.980 12.241 3.877 1.00 96.38 178 ALA A N 1
ATOM 1287 C CA . ALA A 1 178 ? 8.142 12.067 5.319 1.00 96.38 178 ALA A CA 1
ATOM 1288 C C . ALA A 1 178 ? 7.455 10.790 5.843 1.00 96.38 178 ALA A C 1
ATOM 1290 O O . ALA A 1 178 ? 7.778 10.305 6.930 1.00 96.38 178 ALA A O 1
ATOM 1291 N N . LEU A 1 179 ? 6.494 10.254 5.084 1.00 97.25 179 LEU A N 1
ATOM 1292 C CA . LEU A 1 179 ? 5.665 9.115 5.485 1.00 97.25 179 LEU A CA 1
ATOM 1293 C C . LEU A 1 179 ? 6.163 7.774 4.947 1.00 97.25 179 LEU A C 1
ATOM 1295 O O . LEU A 1 179 ? 5.838 6.735 5.525 1.00 97.25 179 LEU A O 1
ATOM 1299 N N . PHE A 1 180 ? 6.930 7.809 3.859 1.00 97.44 180 PHE A N 1
ATOM 1300 C CA . PHE A 1 180 ? 7.421 6.643 3.139 1.00 97.44 180 PHE A CA 1
ATOM 1301 C C . PHE A 1 180 ? 8.931 6.731 2.880 1.00 97.44 180 PHE A C 1
ATOM 1303 O O . PHE A 1 180 ? 9.445 7.821 2.626 1.00 97.44 180 PHE A O 1
ATOM 1310 N N . PRO A 1 181 ? 9.655 5.599 2.921 1.00 96.31 181 PRO A N 1
ATOM 1311 C CA . PRO A 1 181 ? 11.087 5.578 2.658 1.00 96.31 181 PRO A CA 1
ATOM 1312 C C . PRO A 1 181 ? 11.390 5.689 1.158 1.00 96.31 181 PRO A C 1
ATOM 1314 O O . PRO A 1 181 ? 10.605 5.263 0.313 1.00 96.31 181 PRO A O 1
ATOM 1317 N N . ALA A 1 182 ? 12.573 6.214 0.840 1.00 96.56 182 ALA A N 1
ATOM 1318 C CA . ALA A 1 182 ? 13.119 6.275 -0.519 1.00 96.56 182 ALA A CA 1
ATOM 1319 C C . ALA A 1 182 ? 14.309 5.326 -0.744 1.00 96.56 182 ALA A C 1
ATOM 1321 O O . ALA A 1 182 ? 14.740 5.164 -1.877 1.00 96.56 182 ALA A O 1
ATOM 1322 N N . GLY A 1 183 ? 14.865 4.744 0.322 1.00 96.88 183 GLY A N 1
ATOM 1323 C CA . GLY A 1 183 ? 16.067 3.914 0.248 1.00 96.88 183 GLY A CA 1
ATOM 1324 C C . GLY A 1 183 ? 15.799 2.466 -0.166 1.00 96.88 183 GLY A C 1
ATOM 1325 O O . GLY A 1 183 ? 14.676 2.064 -0.450 1.00 96.88 183 GLY A O 1
ATOM 1326 N N . ASP A 1 184 ? 16.853 1.658 -0.100 1.00 97.38 184 ASP A N 1
ATOM 1327 C CA . ASP A 1 184 ? 16.868 0.228 -0.442 1.00 97.38 184 ASP A CA 1
ATOM 1328 C C . ASP A 1 184 ? 16.180 -0.698 0.586 1.00 97.38 184 ASP A C 1
ATOM 1330 O O . ASP A 1 184 ? 16.135 -1.926 0.416 1.00 97.38 184 ASP A O 1
ATOM 1334 N N . THR A 1 185 ? 15.619 -0.115 1.646 1.00 97.62 185 THR A N 1
ATOM 1335 C CA . THR A 1 185 ? 14.906 -0.807 2.720 1.00 97.62 185 THR A CA 1
ATOM 1336 C C . THR A 1 185 ? 13.586 -0.119 3.057 1.00 97.62 185 THR A C 1
ATOM 1338 O O . THR A 1 185 ? 13.460 1.106 3.005 1.00 97.62 185 THR A O 1
ATOM 1341 N N . PHE A 1 186 ? 12.596 -0.924 3.443 1.00 97.88 186 PHE A N 1
ATOM 1342 C CA . PHE A 1 186 ? 11.323 -0.461 3.983 1.00 97.88 186 PHE A CA 1
ATOM 1343 C C . PHE A 1 186 ? 11.149 -1.053 5.377 1.00 97.88 186 PHE A C 1
ATOM 1345 O O . PHE A 1 186 ? 10.853 -2.239 5.528 1.00 97.88 186 PHE A O 1
ATOM 1352 N N . SER A 1 187 ? 11.344 -0.212 6.393 1.00 97.50 187 SER A N 1
ATOM 1353 C CA . SER A 1 187 ? 11.143 -0.567 7.795 1.00 97.50 187 SER A CA 1
ATOM 1354 C C . SER A 1 187 ? 9.990 0.244 8.372 1.00 97.50 187 SER A C 1
ATOM 1356 O O . SER A 1 187 ? 10.010 1.476 8.339 1.00 97.50 187 SER A O 1
ATOM 1358 N N . LEU A 1 188 ? 8.986 -0.453 8.896 1.00 98.31 188 LEU A N 1
ATOM 1359 C CA . LEU A 1 188 ? 7.818 0.143 9.533 1.00 98.31 188 LEU A CA 1
ATOM 1360 C C . LEU A 1 188 ? 7.592 -0.513 10.891 1.00 98.31 188 LEU A C 1
ATOM 1362 O O . LEU A 1 188 ? 7.668 -1.732 11.005 1.00 98.31 188 LEU A O 1
ATOM 1366 N N . ASP A 1 189 ? 7.276 0.290 11.902 1.00 98.38 189 ASP A N 1
ATOM 1367 C CA . ASP A 1 189 ? 6.746 -0.167 13.189 1.00 98.38 189 ASP A CA 1
ATOM 1368 C C . ASP A 1 189 ? 5.755 0.885 13.689 1.00 98.38 189 ASP A C 1
ATOM 1370 O O . ASP A 1 189 ? 6.103 1.812 14.423 1.00 98.38 189 ASP A O 1
ATOM 1374 N N . THR A 1 190 ? 4.516 0.770 13.215 1.00 98.50 190 THR A N 1
ATOM 1375 C CA . THR A 1 190 ? 3.474 1.775 13.440 1.00 98.50 190 THR A CA 1
ATOM 1376 C C . THR A 1 190 ? 2.243 1.117 14.032 1.00 98.50 190 THR A C 1
ATOM 1378 O O . THR A 1 190 ? 1.806 0.050 13.601 1.00 98.50 190 THR A O 1
ATOM 1381 N N . THR A 1 191 ? 1.667 1.760 15.047 1.00 98.44 191 THR A N 1
ATOM 1382 C CA . THR A 1 191 ? 0.405 1.330 15.653 1.00 98.44 191 THR A CA 1
ATOM 1383 C C . THR A 1 191 ? -0.727 2.230 15.190 1.00 98.44 191 THR A C 1
ATOM 1385 O O . THR A 1 191 ? -0.716 3.428 15.461 1.00 98.44 191 THR A O 1
ATOM 1388 N N . TYR A 1 192 ? -1.717 1.625 14.546 1.00 98.56 192 TYR A N 1
ATOM 1389 C CA . TYR A 1 192 ? -2.970 2.252 14.151 1.00 98.56 192 TYR A CA 1
ATOM 1390 C C . TYR A 1 192 ? -4.027 1.989 15.220 1.00 98.56 192 TYR A C 1
ATOM 1392 O O . TYR A 1 192 ? -4.080 0.907 15.808 1.00 98.56 192 TYR A O 1
ATOM 1400 N N . GLN A 1 193 ? -4.880 2.969 15.471 1.00 98.38 193 GLN A N 1
ATOM 1401 C CA . GLN A 1 193 ? -5.976 2.904 16.424 1.00 98.38 193 GLN A CA 1
ATOM 1402 C C . GLN A 1 193 ? -7.284 3.228 15.715 1.00 98.38 193 GLN A C 1
ATOM 1404 O O . GLN A 1 193 ? -7.367 4.196 14.963 1.00 98.38 193 GLN A O 1
ATOM 1409 N N . PHE A 1 194 ? -8.311 2.427 15.971 1.00 98.50 194 PHE A N 1
ATOM 1410 C CA . PHE A 1 194 ? -9.641 2.630 15.417 1.00 98.50 194 PHE A CA 1
ATOM 1411 C C . PHE A 1 194 ? -10.640 2.759 16.562 1.00 98.50 194 PHE A C 1
ATOM 1413 O O . PHE A 1 194 ? -10.930 1.780 17.260 1.00 98.50 194 PHE A O 1
ATOM 1420 N N . ASP A 1 195 ? -11.151 3.973 16.754 1.00 98.19 195 ASP A N 1
ATOM 1421 C CA . ASP A 1 195 ? -12.296 4.241 17.617 1.00 98.19 195 ASP A CA 1
ATOM 1422 C C . ASP A 1 195 ? -13.578 3.821 16.892 1.00 98.19 195 ASP A C 1
ATOM 1424 O O . ASP A 1 195 ? -14.019 4.452 15.937 1.00 98.19 195 ASP A O 1
ATOM 1428 N N . LEU A 1 196 ? -14.195 2.738 17.353 1.00 98.06 196 LEU A N 1
ATOM 1429 C CA . LEU A 1 196 ? -15.406 2.185 16.755 1.00 98.06 196 LEU A CA 1
ATOM 1430 C C . LEU A 1 196 ? -16.661 3.027 17.033 1.00 98.06 196 LEU A C 1
ATOM 1432 O O . LEU A 1 196 ? -17.732 2.707 16.516 1.00 98.06 196 LEU A O 1
ATOM 1436 N N . THR A 1 197 ? -16.560 4.080 17.852 1.00 98.12 197 THR A N 1
ATOM 1437 C CA . THR A 1 197 ? -17.638 5.069 18.014 1.00 98.12 197 THR A CA 1
ATOM 1438 C C . THR A 1 197 ? -17.630 6.128 16.911 1.00 98.12 197 THR A C 1
ATOM 1440 O O . THR A 1 197 ? -18.672 6.732 16.640 1.00 98.12 197 THR A O 1
ATOM 1443 N N . ASP A 1 198 ? -16.493 6.311 16.236 1.00 98.38 198 ASP A N 1
ATOM 1444 C CA . ASP A 1 198 ? -16.369 7.115 15.028 1.00 98.38 198 ASP A CA 1
ATOM 1445 C C . ASP A 1 198 ? -16.772 6.255 13.810 1.00 98.38 198 ASP A C 1
ATOM 1447 O O . ASP A 1 198 ? -16.162 5.213 13.553 1.00 98.38 198 ASP A O 1
ATOM 1451 N N . PRO A 1 199 ? -17.802 6.650 13.037 1.00 98.00 199 PRO A N 1
ATOM 1452 C CA . PRO A 1 199 ? -18.295 5.847 11.919 1.00 98.00 199 PRO A CA 1
ATOM 1453 C C . PRO A 1 199 ? -17.278 5.674 10.782 1.00 98.00 199 PRO A C 1
ATOM 1455 O O . PRO A 1 199 ? -17.355 4.683 10.051 1.00 98.00 199 PRO A O 1
ATOM 1458 N N . ASP A 1 200 ? -16.340 6.606 10.606 1.00 98.12 200 ASP A N 1
ATOM 1459 C CA . ASP A 1 200 ? -15.326 6.533 9.556 1.00 98.12 200 ASP A CA 1
ATOM 1460 C C . ASP A 1 200 ? -14.197 5.579 9.951 1.00 98.12 200 ASP A C 1
ATOM 1462 O O . ASP A 1 200 ? -13.822 4.706 9.162 1.00 98.12 200 ASP A O 1
ATOM 1466 N N . GLN A 1 201 ? -13.742 5.650 11.204 1.00 98.50 201 GLN A N 1
ATOM 1467 C CA . GLN A 1 201 ? -12.767 4.700 11.747 1.00 98.50 201 GLN A CA 1
ATOM 1468 C C . GLN A 1 201 ? -13.345 3.285 11.865 1.00 98.50 201 GLN A C 1
ATOM 1470 O O . GLN A 1 201 ? -12.684 2.319 11.479 1.00 98.50 201 GLN A O 1
ATOM 1475 N N . ALA A 1 202 ? -14.595 3.152 12.323 1.00 98.38 202 ALA A N 1
ATOM 1476 C CA . ALA A 1 202 ? -15.292 1.870 12.378 1.00 98.38 202 ALA A CA 1
ATOM 1477 C C . ALA A 1 202 ? -15.391 1.226 10.988 1.00 98.38 202 ALA A C 1
ATOM 1479 O O . ALA A 1 202 ? -15.095 0.042 10.824 1.00 98.38 202 ALA A O 1
ATOM 1480 N N . ARG A 1 203 ? -15.753 2.007 9.963 1.00 98.00 203 ARG A N 1
ATOM 1481 C CA . ARG A 1 203 ? -15.819 1.519 8.580 1.00 98.00 203 ARG A CA 1
ATOM 1482 C C . ARG A 1 203 ? -14.448 1.122 8.042 1.00 98.00 203 ARG A C 1
ATOM 1484 O O . ARG A 1 203 ? -14.343 0.084 7.392 1.00 98.00 203 ARG A O 1
ATOM 1491 N N . GLN A 1 204 ? -13.409 1.918 8.294 1.00 97.75 204 GLN A N 1
ATOM 1492 C CA . GLN A 1 204 ? -12.055 1.576 7.859 1.00 97.75 204 GLN A CA 1
ATOM 1493 C C . GLN A 1 204 ? -11.585 0.260 8.494 1.00 97.75 204 GLN A C 1
ATOM 1495 O O . GLN A 1 204 ? -11.085 -0.612 7.786 1.00 97.75 204 GLN A O 1
ATOM 1500 N N . PHE A 1 205 ? -11.829 0.073 9.795 1.00 98.12 205 PHE A N 1
ATOM 1501 C CA . PHE A 1 205 ? -11.530 -1.177 10.491 1.00 98.12 205 PHE A CA 1
ATOM 1502 C C . PHE A 1 205 ? -12.326 -2.373 9.936 1.00 98.12 205 PHE A C 1
ATOM 1504 O O . PHE A 1 205 ? -11.768 -3.449 9.712 1.00 98.12 205 PHE A O 1
ATOM 1511 N N . ASN A 1 206 ? -13.619 -2.190 9.660 1.00 97.75 206 ASN A N 1
ATOM 1512 C CA . ASN A 1 206 ? -14.452 -3.240 9.068 1.00 97.75 206 ASN A CA 1
ATOM 1513 C C . ASN A 1 206 ? -13.963 -3.633 7.667 1.00 97.75 206 ASN A C 1
ATOM 1515 O O . ASN A 1 206 ? -13.920 -4.812 7.344 1.00 97.75 206 ASN A O 1
ATOM 1519 N N . ASN A 1 207 ? -13.535 -2.667 6.853 1.00 97.44 207 ASN A N 1
ATOM 1520 C CA . ASN A 1 207 ? -12.964 -2.937 5.532 1.00 97.44 207 ASN A CA 1
ATOM 1521 C C . ASN A 1 207 ? -11.608 -3.644 5.604 1.00 97.44 207 ASN A C 1
ATOM 1523 O O . ASN A 1 207 ? -11.262 -4.429 4.718 1.00 97.44 207 ASN A O 1
ATOM 1527 N N . LEU A 1 208 ? -10.846 -3.399 6.666 1.00 97.44 208 LEU A N 1
ATOM 1528 C CA . LEU A 1 208 ? -9.578 -4.069 6.904 1.00 97.44 208 LEU A CA 1
ATOM 1529 C C . LEU A 1 208 ? -9.752 -5.539 7.327 1.00 97.44 208 LEU A C 1
ATOM 1531 O O . LEU A 1 208 ? -8.873 -6.350 7.057 1.00 97.44 208 LEU A O 1
ATOM 1535 N N . THR A 1 209 ? -10.872 -5.902 7.955 1.00 96.31 209 THR A N 1
ATOM 1536 C CA . THR A 1 209 ? -11.098 -7.250 8.503 1.00 96.31 209 THR A CA 1
ATOM 1537 C C . THR A 1 209 ? -11.983 -8.124 7.597 1.00 96.31 209 THR A C 1
ATOM 1539 O O . THR A 1 209 ? -12.866 -7.633 6.902 1.00 96.31 209 THR A O 1
ATOM 1542 N N . ALA A 1 210 ? -11.786 -9.442 7.527 1.00 96.25 210 ALA A N 1
ATOM 1543 C CA . ALA A 1 210 ? -10.774 -10.246 8.217 1.00 96.25 210 ALA A CA 1
ATOM 1544 C C . ALA A 1 210 ? -9.365 -10.073 7.609 1.00 96.25 210 ALA A C 1
ATOM 1546 O O . ALA A 1 210 ? -9.229 -9.941 6.396 1.00 96.25 210 ALA A O 1
ATOM 1547 N N . LEU A 1 211 ? -8.333 -10.011 8.462 1.00 97.19 211 LEU A N 1
ATOM 1548 C CA . LEU A 1 211 ? -6.951 -9.695 8.059 1.00 97.19 211 LEU A CA 1
ATOM 1549 C C . LEU A 1 211 ? -6.257 -10.835 7.312 1.00 97.19 211 LEU A C 1
ATOM 1551 O O . LEU A 1 211 ? -5.356 -10.570 6.535 1.00 97.19 211 LEU A O 1
ATOM 1555 N N . ASP A 1 212 ? -6.671 -12.077 7.534 1.00 96.75 212 ASP A N 1
ATOM 1556 C CA . ASP A 1 212 ? -6.195 -13.268 6.824 1.00 96.75 212 ASP A CA 1
ATOM 1557 C C . ASP A 1 212 ? -6.696 -13.362 5.374 1.00 96.75 212 ASP A C 1
ATOM 1559 O O . ASP A 1 212 ? -6.286 -14.249 4.643 1.00 96.75 212 ASP A O 1
ATOM 1563 N N . GLN A 1 213 ? -7.561 -12.435 4.960 1.00 96.88 213 GLN A N 1
ATOM 1564 C CA . GLN A 1 213 ? -8.063 -12.289 3.591 1.00 96.88 213 GLN A CA 1
ATOM 1565 C C . GLN A 1 213 ? -7.469 -11.057 2.897 1.00 96.88 213 GLN A C 1
ATOM 1567 O O . GLN A 1 213 ? -8.110 -10.440 2.039 1.00 96.88 213 GLN A O 1
ATOM 1572 N N . ARG A 1 214 ? -6.322 -10.580 3.375 1.00 97.75 214 ARG A N 1
ATOM 1573 C CA . ARG A 1 214 ? -5.686 -9.340 2.931 1.00 97.75 214 ARG A CA 1
ATOM 1574 C C . ARG A 1 214 ? -4.249 -9.610 2.539 1.00 97.75 214 ARG A C 1
ATOM 1576 O O . ARG A 1 214 ? -3.626 -10.571 2.982 1.00 97.75 214 ARG A O 1
ATOM 1583 N N . GLU A 1 215 ? -3.702 -8.689 1.772 1.00 96.81 215 GLU A N 1
ATOM 1584 C CA . 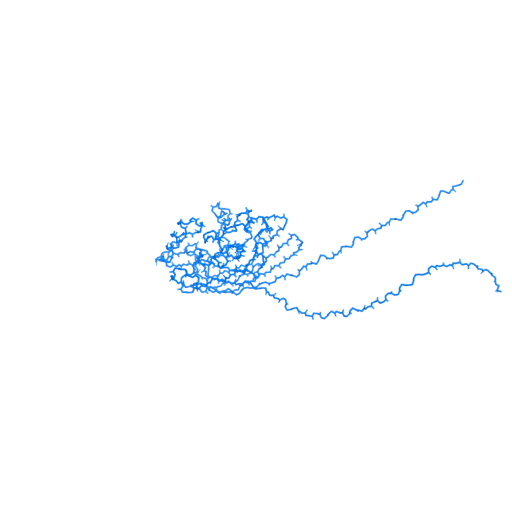GLU A 1 215 ? -2.304 -8.725 1.377 1.00 96.81 215 GLU A CA 1
ATOM 1585 C C . GLU A 1 215 ? -1.643 -7.372 1.597 1.00 96.81 215 GLU A C 1
ATOM 1587 O O . GLU A 1 215 ? -2.293 -6.324 1.589 1.00 96.81 215 GLU A O 1
ATOM 1592 N N . ILE A 1 216 ? -0.333 -7.410 1.801 1.00 97.94 216 ILE A N 1
ATOM 1593 C CA . ILE A 1 216 ? 0.519 -6.227 1.791 1.00 97.94 216 ILE A CA 1
ATOM 1594 C C . ILE A 1 216 ? 1.139 -6.126 0.407 1.00 97.94 216 ILE A C 1
ATOM 1596 O O . ILE A 1 216 ? 1.688 -7.111 -0.081 1.00 97.94 216 ILE A O 1
ATOM 1600 N N . VAL A 1 217 ? 1.104 -4.933 -0.182 1.00 97.38 217 VAL A N 1
ATOM 1601 C CA . VAL A 1 217 ? 1.772 -4.633 -1.452 1.00 97.38 217 VAL A CA 1
ATOM 1602 C C . VAL A 1 217 ? 2.667 -3.416 -1.265 1.00 97.38 217 VAL A C 1
ATOM 1604 O O . VAL A 1 217 ? 2.243 -2.400 -0.709 1.00 97.38 217 VAL A O 1
ATOM 1607 N N . ILE A 1 218 ? 3.908 -3.531 -1.729 1.00 98.06 218 ILE A N 1
ATOM 1608 C CA . ILE A 1 218 ? 4.896 -2.455 -1.787 1.00 98.06 218 ILE A CA 1
ATOM 1609 C C . ILE A 1 218 ? 5.073 -2.080 -3.253 1.00 98.06 218 ILE A C 1
ATOM 1611 O O . ILE A 1 218 ? 5.185 -2.955 -4.115 1.00 98.06 218 ILE A O 1
ATOM 1615 N N . HIS A 1 219 ? 5.113 -0.783 -3.534 1.00 97.38 219 HIS A N 1
ATOM 1616 C CA . HIS A 1 219 ? 5.263 -0.236 -4.874 1.00 97.38 219 HIS A CA 1
ATOM 1617 C C . HIS A 1 219 ? 6.465 0.707 -4.981 1.00 97.38 219 HIS A C 1
ATOM 1619 O O . HIS A 1 219 ? 7.105 1.062 -3.990 1.00 97.38 219 HIS A O 1
ATOM 1625 N N . GLY A 1 220 ? 6.737 1.144 -6.207 1.00 96.88 220 GLY A N 1
ATOM 1626 C CA . GLY A 1 220 ? 7.798 2.081 -6.546 1.00 96.88 220 GLY A CA 1
ATOM 1627 C C . GLY A 1 220 ? 8.927 1.362 -7.263 1.00 96.88 220 GLY A C 1
ATOM 1628 O O . GLY A 1 220 ? 9.854 0.879 -6.625 1.00 96.88 220 GLY A O 1
ATOM 1629 N N . LEU A 1 221 ? 8.849 1.309 -8.593 1.00 97.00 221 LEU A N 1
ATOM 1630 C CA . LEU A 1 221 ? 9.878 0.711 -9.443 1.00 97.00 221 LEU A CA 1
ATOM 1631 C C . LEU A 1 221 ? 10.193 1.630 -10.612 1.00 97.00 221 LEU A C 1
ATOM 1633 O O . LEU A 1 221 ? 9.304 2.275 -11.172 1.00 97.00 221 LEU A O 1
ATOM 1637 N N . THR A 1 222 ? 11.455 1.648 -11.015 1.00 97.38 222 THR A N 1
ATOM 1638 C CA . THR A 1 222 ? 11.852 2.231 -12.291 1.00 97.38 222 THR A CA 1
ATOM 1639 C C . THR A 1 222 ? 11.749 1.189 -13.400 1.00 97.38 222 THR A C 1
ATOM 1641 O O . THR A 1 222 ? 12.393 0.148 -13.339 1.00 97.38 222 THR A O 1
ATOM 1644 N N . VAL A 1 223 ? 10.980 1.491 -14.443 1.00 97.44 223 VAL A N 1
ATOM 1645 C CA . VAL A 1 223 ? 10.750 0.610 -15.597 1.00 97.44 223 VAL A CA 1
ATOM 1646 C C . VAL A 1 223 ? 11.128 1.317 -16.903 1.00 97.44 223 VAL A C 1
ATOM 1648 O O . VAL A 1 223 ? 11.211 2.548 -16.927 1.00 97.44 223 VAL A O 1
ATOM 1651 N N . PRO A 1 224 ? 11.368 0.586 -18.005 1.00 97.88 224 PRO A N 1
ATOM 1652 C CA . PRO A 1 224 ? 11.563 1.208 -19.311 1.00 97.88 224 PRO A CA 1
ATOM 1653 C C . PRO A 1 224 ? 10.357 2.064 -19.722 1.00 97.88 224 PRO A C 1
ATOM 1655 O O . PRO A 1 224 ? 9.208 1.697 -19.472 1.00 97.88 224 PRO A O 1
ATOM 1658 N N . ALA A 1 225 ? 10.599 3.171 -20.425 1.00 97.38 225 ALA A N 1
ATOM 1659 C CA . ALA A 1 225 ? 9.537 4.031 -20.953 1.00 97.38 225 ALA A CA 1
ATOM 1660 C C . ALA A 1 225 ? 8.558 3.256 -21.850 1.00 97.38 225 ALA A C 1
ATOM 1662 O O . ALA A 1 225 ? 7.357 3.473 -21.784 1.00 97.38 225 ALA A O 1
ATOM 1663 N N . SER A 1 226 ? 9.044 2.259 -22.596 1.00 96.56 226 SER A N 1
ATOM 1664 C CA . SER A 1 226 ? 8.196 1.397 -23.429 1.00 96.56 226 SER A CA 1
ATOM 1665 C C . SER A 1 226 ? 7.156 0.581 -22.652 1.00 96.56 226 SER A C 1
ATOM 1667 O O . SER A 1 226 ? 6.177 0.166 -23.256 1.00 96.56 226 SER A O 1
ATOM 1669 N N . ILE A 1 227 ? 7.380 0.344 -21.355 1.00 96.75 227 ILE A N 1
ATOM 1670 C CA . ILE A 1 227 ? 6.418 -0.284 -20.432 1.00 96.75 227 ILE A CA 1
ATOM 1671 C C . ILE A 1 227 ? 5.525 0.787 -19.800 1.00 96.75 227 ILE A C 1
ATOM 1673 O O . ILE A 1 227 ? 4.321 0.627 -19.646 1.00 96.75 227 ILE A O 1
ATOM 1677 N N . SER A 1 228 ? 6.118 1.923 -19.430 1.00 96.69 228 SER A N 1
ATOM 1678 C CA . SER A 1 228 ? 5.418 3.000 -18.733 1.00 96.69 228 SER A CA 1
ATOM 1679 C C . SER A 1 228 ? 4.400 3.744 -19.606 1.00 96.69 228 SER A C 1
ATOM 1681 O O . SER A 1 228 ? 3.299 4.038 -19.141 1.00 96.69 228 SER A O 1
ATOM 1683 N N . ASP A 1 229 ? 4.759 4.070 -20.847 1.00 96.06 229 ASP A N 1
ATOM 1684 C CA . ASP A 1 229 ? 3.968 4.949 -21.712 1.00 96.06 229 ASP A CA 1
ATOM 1685 C C . ASP A 1 229 ? 2.570 4.368 -22.025 1.00 96.06 229 ASP A C 1
ATOM 1687 O O . ASP A 1 229 ? 1.585 5.093 -21.859 1.00 96.06 229 ASP A O 1
ATOM 1691 N N . PRO A 1 230 ? 2.414 3.067 -22.371 1.00 95.31 230 PRO A N 1
ATOM 1692 C CA . PRO A 1 230 ? 1.089 2.471 -22.567 1.00 95.31 230 PRO A CA 1
ATOM 1693 C C . PRO A 1 230 ? 0.201 2.531 -21.317 1.00 95.31 230 PRO A C 1
ATOM 1695 O O . PRO A 1 230 ? -1.007 2.760 -21.419 1.00 95.31 230 PRO A O 1
ATOM 1698 N N . ILE A 1 231 ? 0.786 2.375 -20.125 1.00 94.19 231 ILE A N 1
ATOM 1699 C CA . ILE A 1 231 ? 0.047 2.467 -18.859 1.00 94.19 231 ILE A CA 1
ATOM 1700 C C . ILE A 1 231 ? -0.447 3.904 -18.642 1.00 94.19 231 ILE A C 1
ATOM 1702 O O . ILE A 1 231 ? -1.590 4.106 -18.226 1.00 94.19 231 ILE A O 1
ATOM 1706 N N . ASP A 1 232 ? 0.378 4.910 -18.941 1.00 95.38 232 ASP A N 1
ATOM 1707 C CA . ASP A 1 232 ? -0.007 6.322 -18.821 1.00 95.38 232 ASP A CA 1
ATOM 1708 C C . ASP A 1 232 ? -1.121 6.708 -19.803 1.00 95.38 232 ASP A C 1
ATOM 1710 O O . ASP A 1 232 ? -2.061 7.420 -19.421 1.00 95.38 232 ASP A O 1
ATOM 1714 N N . ASP A 1 233 ? -1.081 6.178 -21.028 1.00 94.44 233 ASP A N 1
ATOM 1715 C CA . ASP A 1 233 ? -2.159 6.330 -22.008 1.00 94.44 233 ASP A CA 1
ATOM 1716 C C . ASP A 1 233 ? -3.475 5.729 -21.485 1.00 94.44 233 ASP A C 1
ATOM 1718 O O . ASP A 1 233 ? -4.526 6.380 -21.542 1.00 94.44 233 ASP A O 1
ATOM 1722 N N . LEU A 1 234 ? -3.429 4.522 -20.903 1.00 91.00 234 LEU A N 1
ATOM 1723 C CA . LEU A 1 234 ? -4.599 3.871 -20.301 1.00 91.00 234 LEU A CA 1
ATOM 1724 C C . LEU A 1 234 ? -5.156 4.663 -19.111 1.00 91.00 234 LEU A C 1
ATOM 1726 O O . LEU A 1 234 ? -6.372 4.861 -19.017 1.00 91.00 234 LEU A O 1
ATOM 1730 N N . VAL A 1 235 ? -4.288 5.134 -18.214 1.00 89.81 235 VAL A N 1
ATOM 1731 C CA . VAL A 1 235 ? -4.666 5.952 -17.050 1.00 89.81 235 VAL A CA 1
ATOM 1732 C C . VAL A 1 235 ? -5.347 7.245 -17.490 1.00 89.81 235 VAL A C 1
ATOM 1734 O O . VAL A 1 235 ? -6.418 7.584 -16.975 1.00 89.81 235 VAL A O 1
ATOM 1737 N N . THR A 1 236 ? -4.762 7.934 -18.471 1.00 91.56 236 THR A N 1
ATOM 1738 C CA . THR A 1 236 ? -5.264 9.212 -18.988 1.00 91.56 236 THR A CA 1
ATOM 1739 C C . THR A 1 236 ? -6.603 9.037 -19.697 1.00 91.56 236 THR A C 1
ATOM 1741 O O . THR A 1 236 ? -7.545 9.785 -19.432 1.00 91.56 236 THR A O 1
ATOM 1744 N N . ALA A 1 237 ? -6.719 8.023 -20.560 1.00 91.88 237 ALA A N 1
ATOM 1745 C CA . ALA A 1 237 ? -7.936 7.761 -21.325 1.00 91.88 237 ALA A CA 1
ATOM 1746 C C . ALA A 1 237 ? -9.137 7.394 -20.437 1.00 91.88 237 ALA A C 1
ATOM 1748 O O . ALA A 1 237 ? -10.278 7.680 -20.803 1.00 91.88 237 ALA A O 1
ATOM 1749 N N . ASN A 1 238 ? -8.888 6.781 -19.275 1.00 87.38 238 ASN A N 1
ATOM 1750 C CA . ASN A 1 238 ? -9.937 6.291 -18.377 1.00 87.38 238 ASN A CA 1
ATOM 1751 C C . ASN A 1 238 ? -10.130 7.147 -17.117 1.00 87.38 238 ASN A C 1
ATOM 1753 O O . ASN A 1 238 ? -11.005 6.843 -16.309 1.00 87.38 238 ASN A O 1
ATOM 1757 N N . GLY A 1 239 ? -9.339 8.211 -16.932 1.00 81.75 239 GLY A N 1
ATOM 1758 C CA . GLY A 1 239 ? -9.468 9.117 -15.788 1.00 81.75 239 GLY A CA 1
ATOM 1759 C C . GLY A 1 239 ? -9.318 8.413 -14.437 1.00 81.75 239 GLY A C 1
ATOM 1760 O O . GLY A 1 239 ? -10.026 8.748 -13.490 1.00 81.75 239 GLY A O 1
ATOM 1761 N N . SER A 1 240 ? -8.425 7.421 -14.342 1.00 75.69 240 SER A N 1
ATOM 1762 C CA . SER A 1 240 ? -8.342 6.528 -13.174 1.00 75.69 240 SER A CA 1
ATOM 1763 C C . SER A 1 240 ? -7.878 7.216 -11.882 1.00 75.69 240 SER A C 1
ATOM 1765 O O . SER A 1 240 ? -8.010 6.644 -10.800 1.00 75.69 240 SER A O 1
ATOM 1767 N N . GLY A 1 241 ? -7.309 8.423 -11.992 1.00 79.44 241 GLY A N 1
ATOM 1768 C CA . GLY A 1 241 ? -6.719 9.170 -10.880 1.00 79.44 241 GLY A CA 1
ATOM 1769 C C . GLY A 1 241 ? -5.393 8.595 -10.371 1.00 79.44 241 GLY A C 1
ATOM 1770 O O . GLY A 1 241 ? -4.835 9.127 -9.415 1.00 79.44 241 GLY A O 1
ATOM 1771 N N . ALA A 1 242 ? -4.880 7.526 -10.989 1.00 86.12 242 ALA A N 1
ATOM 1772 C CA . ALA A 1 242 ? -3.571 6.981 -10.659 1.00 86.12 242 ALA A CA 1
ATOM 1773 C C . ALA A 1 242 ? -2.451 7.952 -11.088 1.00 86.12 242 ALA A C 1
ATOM 1775 O O . ALA A 1 242 ? -2.555 8.554 -12.159 1.00 86.12 242 ALA A O 1
ATOM 1776 N N . PRO A 1 243 ? -1.371 8.096 -10.297 1.00 90.75 243 PRO A N 1
ATOM 1777 C CA . PRO A 1 243 ? -0.211 8.879 -10.707 1.00 90.75 243 PRO A CA 1
ATOM 1778 C C . PRO A 1 243 ? 0.428 8.339 -11.995 1.00 90.75 243 PRO A C 1
ATOM 1780 O O . PRO A 1 243 ? 0.564 7.123 -12.165 1.00 90.75 243 PRO A O 1
ATOM 1783 N N . LEU A 1 244 ? 0.837 9.257 -12.873 1.00 94.56 244 LEU A N 1
ATOM 1784 C CA . LEU A 1 244 ? 1.600 8.950 -14.086 1.00 94.56 244 LEU A CA 1
ATOM 1785 C C . LEU A 1 244 ? 3.066 8.638 -13.756 1.00 94.56 244 LEU A C 1
ATOM 1787 O O . LEU A 1 244 ? 3.548 8.947 -12.660 1.00 94.56 244 LEU A O 1
ATOM 1791 N N . GLY A 1 245 ? 3.776 8.044 -14.715 1.00 95.88 245 GLY A N 1
ATOM 1792 C CA . GLY A 1 245 ? 5.212 7.824 -14.608 1.00 95.88 245 GLY A CA 1
ATOM 1793 C C . GLY A 1 245 ? 6.016 9.131 -14.578 1.00 95.88 245 GLY A C 1
ATOM 1794 O O . GLY A 1 245 ? 5.659 10.127 -15.209 1.00 95.88 245 GLY A O 1
ATOM 1795 N N . ILE A 1 246 ? 7.130 9.129 -13.844 1.00 96.56 246 ILE A N 1
ATOM 1796 C CA . ILE A 1 246 ? 8.070 10.252 -13.755 1.00 96.56 246 ILE A CA 1
ATOM 1797 C C . ILE A 1 246 ? 9.358 9.869 -14.494 1.00 96.56 246 ILE A C 1
ATOM 1799 O O . ILE A 1 246 ? 10.040 8.939 -14.062 1.00 96.56 246 ILE A O 1
ATOM 1803 N N . PRO A 1 247 ? 9.727 10.541 -15.599 1.00 96.75 247 PRO A N 1
ATOM 1804 C CA . PRO A 1 247 ? 10.981 10.258 -16.291 1.00 96.75 247 PRO A CA 1
ATOM 1805 C C . PRO A 1 247 ? 12.190 10.486 -15.378 1.00 96.75 247 PRO A C 1
ATOM 1807 O O . PRO A 1 247 ? 12.317 11.557 -14.783 1.00 96.75 247 PRO A O 1
ATOM 1810 N N . VAL A 1 248 ? 13.095 9.507 -15.310 1.00 96.25 248 VAL A N 1
ATOM 1811 C CA . VAL A 1 248 ? 14.319 9.579 -14.481 1.00 96.25 248 VAL A CA 1
ATOM 1812 C C . VAL A 1 248 ? 15.614 9.579 -15.302 1.00 96.25 248 VAL A C 1
ATOM 1814 O O . VAL A 1 248 ? 16.701 9.677 -14.742 1.00 96.25 248 VAL A O 1
ATOM 1817 N N . GLY A 1 249 ? 15.508 9.545 -16.635 1.00 93.44 249 GLY A N 1
ATOM 1818 C CA . GLY A 1 249 ? 16.646 9.557 -17.562 1.00 93.44 249 GLY A CA 1
ATOM 1819 C C . GLY A 1 249 ? 16.886 8.201 -18.226 1.00 93.44 249 GLY A C 1
ATOM 1820 O O . GLY A 1 249 ? 16.238 7.220 -17.890 1.00 93.44 249 GLY A O 1
ATOM 1821 N N . ASP A 1 250 ? 17.768 8.162 -19.227 1.00 93.19 250 ASP A N 1
ATOM 1822 C CA . ASP A 1 250 ? 18.227 6.932 -19.901 1.00 93.19 250 ASP A CA 1
ATOM 1823 C C . ASP A 1 250 ? 17.122 5.992 -20.425 1.00 93.19 250 ASP A C 1
ATOM 1825 O O . ASP A 1 250 ? 17.294 4.779 -20.505 1.00 93.19 250 ASP A O 1
ATOM 1829 N N . GLY A 1 251 ? 15.977 6.557 -20.822 1.00 96.00 251 GLY A N 1
ATOM 1830 C CA . GLY A 1 251 ? 14.826 5.782 -21.300 1.00 96.00 251 GLY A CA 1
ATOM 1831 C C . GLY A 1 251 ? 14.047 5.072 -20.190 1.00 96.00 251 GLY A C 1
ATOM 1832 O O . GLY A 1 251 ? 13.225 4.210 -20.490 1.00 96.00 251 GLY A O 1
ATOM 1833 N N . GLN A 1 252 ? 14.284 5.439 -18.932 1.00 97.31 252 GLN A N 1
ATOM 1834 C CA . GLN A 1 252 ? 13.642 4.886 -17.751 1.00 97.31 252 GLN A CA 1
ATOM 1835 C C . GLN A 1 252 ? 12.634 5.863 -17.131 1.00 97.31 252 GLN A C 1
ATOM 1837 O O . GLN A 1 252 ? 12.789 7.091 -17.176 1.00 97.31 252 GLN A O 1
ATOM 1842 N N . VAL A 1 253 ? 11.606 5.293 -16.509 1.00 97.81 253 VAL A N 1
ATOM 1843 C CA . VAL A 1 253 ? 10.507 6.005 -15.863 1.00 97.81 253 VAL A CA 1
ATOM 1844 C C . VAL A 1 253 ? 10.247 5.390 -14.493 1.00 97.81 253 VAL A C 1
ATOM 1846 O O . VAL A 1 253 ? 10.028 4.187 -14.371 1.00 97.81 253 VAL A O 1
ATOM 1849 N N . PHE A 1 254 ? 10.254 6.217 -13.453 1.00 97.56 254 PHE A N 1
ATOM 1850 C CA . PHE A 1 254 ? 9.821 5.817 -12.124 1.00 97.56 254 PHE A CA 1
ATOM 1851 C C . PHE A 1 254 ? 8.294 5.771 -12.062 1.00 97.56 254 PHE A C 1
ATOM 1853 O O . PHE A 1 254 ? 7.615 6.763 -12.338 1.00 97.56 254 PHE A O 1
ATOM 1860 N N . ARG A 1 255 ? 7.749 4.622 -11.661 1.00 96.56 255 ARG A N 1
ATOM 1861 C CA . ARG A 1 255 ? 6.320 4.437 -11.420 1.00 96.56 255 ARG A CA 1
ATOM 1862 C C . ARG A 1 255 ? 6.085 4.116 -9.953 1.00 96.56 255 ARG A C 1
ATOM 1864 O O . ARG A 1 255 ? 6.320 2.998 -9.501 1.00 96.56 255 ARG A O 1
ATOM 1871 N N . ILE A 1 256 ? 5.507 5.074 -9.233 1.00 95.75 256 ILE A N 1
ATOM 1872 C CA . ILE A 1 256 ? 5.060 4.877 -7.845 1.00 95.75 256 ILE A CA 1
ATOM 1873 C C . ILE A 1 256 ? 3.963 3.807 -7.725 1.00 95.75 256 ILE A C 1
ATOM 1875 O O . ILE A 1 256 ? 3.753 3.254 -6.656 1.00 95.75 256 ILE A O 1
ATOM 1879 N N . THR A 1 257 ? 3.264 3.500 -8.820 1.00 94.38 257 THR A N 1
ATOM 1880 C CA . THR A 1 257 ? 2.212 2.476 -8.874 1.00 94.38 257 THR A CA 1
ATOM 1881 C C . THR A 1 257 ? 2.735 1.080 -9.209 1.00 94.38 257 THR A C 1
ATOM 1883 O O . THR A 1 257 ? 2.002 0.111 -9.032 1.00 94.38 257 THR A O 1
ATOM 1886 N N . ALA A 1 258 ? 3.982 0.941 -9.669 1.00 95.50 258 ALA A N 1
ATOM 1887 C CA . ALA A 1 258 ? 4.553 -0.353 -10.030 1.00 95.50 258 ALA A CA 1
ATOM 1888 C C . ALA A 1 258 ? 4.749 -1.226 -8.781 1.00 95.50 258 ALA A C 1
ATOM 1890 O O . ALA A 1 258 ? 5.520 -0.818 -7.911 1.00 95.50 258 ALA A O 1
ATOM 1891 N N . PRO A 1 259 ? 4.081 -2.389 -8.660 1.00 95.81 259 PRO A N 1
ATOM 1892 C CA . PRO A 1 259 ? 4.290 -3.277 -7.525 1.00 95.81 259 PRO A CA 1
ATOM 1893 C C . PRO A 1 259 ? 5.694 -3.895 -7.595 1.00 95.81 259 PRO A C 1
ATOM 1895 O O . PRO A 1 259 ? 6.124 -4.360 -8.653 1.00 95.81 259 PRO A O 1
ATOM 1898 N N . VAL A 1 260 ? 6.407 -3.889 -6.470 1.00 96.88 260 VAL A N 1
ATOM 1899 C CA . VAL A 1 260 ? 7.766 -4.447 -6.341 1.00 96.88 260 VAL A CA 1
ATOM 1900 C C . VAL A 1 260 ? 7.814 -5.683 -5.464 1.00 96.88 260 VAL A C 1
ATOM 1902 O O . VAL A 1 260 ? 8.656 -6.547 -5.690 1.00 96.88 260 VAL A O 1
ATOM 1905 N N . ALA A 1 261 ? 6.926 -5.791 -4.481 1.00 97.44 261 ALA A N 1
ATOM 1906 C CA . ALA A 1 261 ? 6.827 -6.961 -3.623 1.00 97.44 261 ALA A CA 1
ATOM 1907 C C . ALA A 1 261 ? 5.440 -7.049 -2.994 1.00 97.44 261 ALA A C 1
ATOM 1909 O O . ALA A 1 261 ? 4.776 -6.025 -2.809 1.00 97.44 261 ALA A O 1
ATOM 1910 N N . ALA A 1 262 ? 5.018 -8.258 -2.639 1.00 97.44 262 ALA A N 1
ATOM 1911 C CA . ALA A 1 262 ? 3.757 -8.471 -1.947 1.00 97.44 262 ALA A CA 1
ATOM 1912 C C . ALA A 1 262 ? 3.778 -9.723 -1.062 1.00 97.44 262 ALA A C 1
ATOM 1914 O O . ALA A 1 262 ? 4.648 -10.580 -1.204 1.00 97.44 262 ALA A O 1
ATOM 1915 N N . GLY A 1 263 ? 2.814 -9.837 -0.150 1.00 97.44 263 GLY A N 1
ATOM 1916 C CA . GLY A 1 263 ? 2.634 -11.035 0.668 1.00 97.44 263 GLY A CA 1
ATOM 1917 C C . GLY A 1 263 ? 1.238 -11.143 1.270 1.00 97.44 263 GLY A C 1
ATOM 1918 O O . GLY A 1 263 ? 0.661 -10.148 1.712 1.00 97.44 263 GLY A O 1
ATOM 1919 N N . ASN A 1 264 ? 0.713 -12.369 1.309 1.00 97.06 264 ASN A N 1
ATOM 1920 C CA . ASN A 1 264 ? -0.571 -12.680 1.937 1.00 97.06 264 ASN A CA 1
ATOM 1921 C C . ASN A 1 264 ? -0.434 -12.676 3.454 1.00 97.06 264 ASN A C 1
ATOM 1923 O O . ASN A 1 264 ? 0.483 -13.292 4.003 1.00 97.06 264 ASN A O 1
ATOM 1927 N N . LEU A 1 265 ? -1.380 -12.036 4.131 1.00 97.25 265 LEU A N 1
ATOM 1928 C CA . LEU A 1 265 ? -1.479 -12.105 5.577 1.00 97.25 265 LEU A CA 1
ATOM 1929 C C . LEU A 1 265 ? -2.101 -13.438 5.981 1.00 97.25 265 LEU A C 1
ATOM 1931 O O . LEU A 1 265 ? -3.172 -13.812 5.523 1.00 97.25 265 LEU A O 1
ATOM 1935 N N . GLN A 1 266 ? -1.422 -14.151 6.867 1.00 96.75 266 GLN A N 1
ATOM 1936 C CA . GLN A 1 266 ? -1.860 -15.435 7.395 1.00 96.75 266 GLN A CA 1
ATOM 1937 C C . GLN A 1 266 ? -2.018 -15.319 8.901 1.00 96.75 266 GLN A C 1
ATOM 1939 O O . GLN A 1 266 ? -1.109 -14.841 9.587 1.00 96.75 266 GLN A O 1
ATOM 1944 N N . ALA A 1 267 ? -3.162 -15.760 9.422 1.00 95.75 267 ALA A N 1
ATOM 1945 C CA . ALA A 1 267 ? -3.349 -15.888 10.858 1.00 95.75 267 ALA A CA 1
ATOM 1946 C C . ALA A 1 267 ? -2.330 -16.888 11.417 1.00 95.75 267 ALA A C 1
ATOM 1948 O O . ALA A 1 267 ? -2.173 -17.998 10.907 1.00 95.75 267 ALA A O 1
ATOM 1949 N N . VAL A 1 268 ? -1.640 -16.495 12.481 1.00 94.00 268 VAL A N 1
ATOM 1950 C CA . VAL A 1 268 ? -0.850 -17.419 13.284 1.00 94.00 268 VAL A CA 1
ATOM 1951 C C . VAL A 1 268 ? -1.810 -17.990 14.309 1.00 94.00 268 VAL A C 1
ATOM 1953 O O . VAL A 1 268 ? -2.207 -17.292 15.241 1.00 94.00 268 VAL A O 1
ATOM 1956 N N . GLU A 1 269 ? -2.226 -19.239 14.111 1.00 82.19 269 GLU A N 1
ATOM 1957 C CA . GLU A 1 269 ? -2.947 -19.953 15.158 1.00 82.19 269 GLU A CA 1
ATOM 1958 C C . GLU A 1 269 ? -2.051 -19.984 16.398 1.00 82.19 269 GLU A C 1
ATOM 1960 O O . GLU A 1 269 ? -0.874 -20.352 16.316 1.00 82.19 269 GLU A O 1
ATOM 1965 N N . ASP A 1 270 ? -2.593 -19.563 17.542 1.00 59.53 270 ASP A N 1
ATOM 1966 C CA . ASP A 1 270 ? -1.954 -19.854 18.813 1.00 59.53 270 ASP A CA 1
ATOM 1967 C C . ASP A 1 270 ? -1.767 -21.373 18.843 1.00 59.53 270 ASP A C 1
ATOM 1969 O O . ASP A 1 270 ? -2.745 -22.124 18.874 1.00 59.53 270 ASP A O 1
ATOM 1973 N N . GLU A 1 271 ? -0.513 -21.834 18.830 1.00 46.81 271 GLU A N 1
ATOM 1974 C CA . GLU A 1 271 ? -0.140 -23.139 19.370 1.00 46.81 271 GLU A CA 1
ATOM 1975 C C . GLU A 1 271 ? -0.604 -23.104 20.825 1.00 46.81 271 GLU A C 1
ATOM 1977 O O . GLU A 1 271 ? 0.131 -22.705 21.734 1.00 46.81 271 GLU A O 1
ATOM 1982 N N . ALA A 1 272 ? -1.889 -23.392 21.029 1.00 45.50 272 ALA A N 1
ATOM 1983 C CA . ALA A 1 272 ? -2.523 -23.371 22.315 1.00 45.50 272 ALA A CA 1
ATOM 1984 C C . ALA A 1 272 ? -1.752 -24.387 23.136 1.00 45.50 272 ALA A C 1
ATOM 1986 O O . ALA A 1 272 ? -1.924 -25.599 23.002 1.00 45.50 272 ALA A O 1
ATOM 1987 N N . THR A 1 273 ? -0.871 -23.870 23.989 1.00 40.22 273 THR A N 1
ATOM 1988 C CA . THR A 1 273 ? -0.436 -24.562 25.184 1.00 40.22 273 THR A CA 1
ATOM 1989 C C . THR A 1 273 ? -1.714 -25.052 25.842 1.00 40.22 273 THR A C 1
ATOM 1991 O O . THR A 1 273 ? -2.460 -24.288 26.451 1.00 40.22 273 THR A O 1
ATOM 1994 N N . SER A 1 274 ? -2.037 -26.326 25.625 1.00 37.88 274 SER A N 1
ATOM 1995 C CA . SER A 1 274 ? -3.124 -26.996 26.304 1.00 37.88 274 SER A CA 1
ATOM 1996 C C . SER A 1 274 ? -2.714 -27.020 27.768 1.00 37.88 274 SER A C 1
ATOM 1998 O O . SER A 1 274 ? -2.042 -27.947 28.217 1.00 37.88 274 SER A O 1
ATOM 2000 N N . VAL A 1 275 ? -3.022 -25.954 28.501 1.00 45.50 275 VAL A N 1
ATOM 2001 C CA . VAL A 1 275 ? -2.983 -25.969 29.951 1.00 45.50 275 VAL A CA 1
ATOM 2002 C C . VAL A 1 275 ? -4.093 -26.947 30.322 1.00 45.50 275 VAL A C 1
ATOM 2004 O O . VAL A 1 275 ? -5.259 -26.641 30.065 1.00 45.50 275 VAL A O 1
ATOM 2007 N N . PRO A 1 276 ? -3.776 -28.155 30.825 1.00 44.38 276 PRO A N 1
ATOM 2008 C CA . PRO A 1 276 ? -4.822 -29.053 31.278 1.00 44.38 276 PRO A CA 1
ATOM 2009 C C . PRO A 1 276 ? -5.599 -28.307 32.358 1.00 44.38 276 PRO A C 1
ATOM 2011 O O . PRO A 1 276 ? -4.993 -27.782 33.297 1.00 44.38 276 PRO A O 1
ATOM 2014 N N . GLU A 1 277 ? -6.920 -28.210 32.200 1.00 46.75 277 GLU A N 1
ATOM 2015 C CA . GLU A 1 277 ? -7.744 -27.559 33.210 1.00 46.75 277 GLU A CA 1
ATOM 2016 C C . GLU A 1 277 ? -7.427 -28.161 34.587 1.00 46.75 277 GLU A C 1
ATOM 2018 O O . GLU A 1 277 ? -7.347 -29.392 34.720 1.00 46.75 277 GLU A O 1
ATOM 2023 N N . PRO A 1 278 ? -7.233 -27.334 35.630 1.00 49.00 278 PRO A N 1
ATOM 2024 C CA . PRO A 1 278 ? -7.178 -27.858 36.977 1.00 49.00 278 PRO A CA 1
ATOM 2025 C C . PRO A 1 278 ? -8.523 -28.532 37.235 1.00 49.00 278 PRO A C 1
ATOM 2027 O O . PRO A 1 278 ? -9.561 -27.875 37.213 1.00 49.00 278 PRO A O 1
ATOM 2030 N N . LEU A 1 279 ? -8.492 -29.853 37.443 1.00 47.72 279 LEU A N 1
ATOM 2031 C CA . LEU A 1 279 ? -9.649 -30.658 37.824 1.00 47.72 279 LEU A CA 1
ATOM 2032 C C . LEU A 1 279 ? -10.494 -29.869 38.826 1.00 47.72 279 LEU A C 1
ATOM 2034 O O . LEU A 1 279 ? -10.043 -29.605 39.943 1.00 47.72 279 LEU A O 1
ATOM 2038 N N . ALA A 1 280 ? -11.702 -29.482 38.412 1.00 46.16 280 ALA A N 1
ATOM 2039 C CA . ALA A 1 280 ? -12.664 -28.830 39.277 1.00 46.16 280 ALA A CA 1
ATOM 2040 C C . ALA A 1 280 ? -12.917 -29.744 40.484 1.00 46.16 280 ALA A C 1
ATOM 2042 O O . ALA A 1 280 ? -13.655 -30.730 40.409 1.00 46.16 280 ALA A O 1
ATOM 2043 N N . MET A 1 281 ? -12.271 -29.439 41.611 1.00 43.72 281 MET A N 1
ATOM 2044 C CA . MET A 1 281 ? -12.599 -30.030 42.899 1.00 43.72 281 MET A CA 1
ATOM 2045 C C . MET A 1 281 ? -14.007 -29.547 43.236 1.00 43.72 281 MET A C 1
ATOM 2047 O O . MET A 1 281 ? -14.206 -28.423 43.692 1.00 43.72 281 MET A O 1
ATOM 2051 N N . SER A 1 282 ? -14.991 -30.399 42.953 1.00 40.31 282 SER A N 1
ATOM 2052 C CA . SER A 1 282 ? -16.383 -30.229 43.346 1.00 40.31 282 SER A CA 1
ATOM 2053 C C . SER A 1 282 ? -16.458 -30.000 44.857 1.00 40.31 282 SER A C 1
ATOM 2055 O O . SER A 1 282 ? -16.445 -30.946 45.648 1.00 40.31 282 SER A O 1
ATOM 2057 N N . LEU A 1 283 ? -16.548 -28.734 45.264 1.00 42.66 283 LEU A N 1
ATOM 2058 C CA . LEU A 1 283 ? -16.897 -28.345 46.621 1.00 42.66 283 LEU A CA 1
ATOM 2059 C C . LEU A 1 283 ? -18.386 -28.670 46.816 1.00 42.66 283 LEU A C 1
ATOM 2061 O O . LEU A 1 283 ? -19.267 -27.891 46.458 1.00 42.66 283 LEU A O 1
ATOM 2065 N N . ILE A 1 284 ? -18.682 -29.851 47.361 1.00 45.38 284 ILE A N 1
ATOM 2066 C CA . ILE A 1 284 ? -20.027 -30.181 47.839 1.00 45.38 284 ILE A CA 1
ATOM 2067 C C . ILE A 1 284 ? -20.276 -29.333 49.092 1.00 45.38 284 ILE A C 1
ATOM 2069 O O . ILE A 1 284 ? -19.887 -29.688 50.204 1.00 45.38 284 ILE A O 1
ATOM 2073 N N . GLY A 1 285 ? -20.901 -28.174 48.890 1.00 37.41 285 GLY A N 1
ATOM 2074 C CA . GLY A 1 285 ? -21.444 -27.333 49.947 1.00 37.41 285 GLY A CA 1
ATOM 2075 C C . GLY A 1 285 ? -22.719 -27.951 50.518 1.00 37.41 285 GLY A C 1
ATOM 2076 O O . GLY A 1 285 ? -23.797 -27.815 49.945 1.00 37.41 285 GLY A O 1
ATOM 2077 N N . GLY A 1 286 ? -22.603 -28.617 51.666 1.00 34.50 286 GLY A N 1
ATOM 2078 C CA . GLY A 1 286 ? -23.744 -28.974 52.504 1.00 34.50 286 GLY A CA 1
ATOM 2079 C C . GLY A 1 286 ? -24.243 -27.753 53.273 1.00 34.50 286 GLY A C 1
ATOM 2080 O O . GLY A 1 286 ? -23.683 -27.391 54.305 1.00 34.50 286 GLY A O 1
ATOM 2081 N N . VAL A 1 287 ? -25.308 -27.125 52.777 1.00 38.38 287 VAL A N 1
ATOM 2082 C CA . VAL A 1 287 ? -26.118 -26.159 53.528 1.00 38.38 287 VAL A CA 1
ATOM 2083 C C . VAL A 1 287 ? -27.007 -26.937 54.500 1.00 38.38 287 VAL A C 1
ATOM 2085 O O . VAL A 1 287 ? -27.899 -27.665 54.073 1.00 38.38 287 VAL A O 1
ATOM 2088 N N . VAL A 1 288 ? -26.808 -26.758 55.808 1.00 37.31 288 VAL A N 1
ATOM 2089 C CA . VAL A 1 288 ? -27.833 -27.060 56.820 1.00 37.31 288 VAL A CA 1
ATOM 2090 C C . VAL A 1 288 ? -28.186 -25.758 57.524 1.00 37.31 288 VAL A C 1
ATOM 2092 O O . VAL A 1 288 ? -27.452 -25.265 58.376 1.00 37.31 288 VAL A O 1
ATOM 2095 N N . LEU A 1 289 ? -29.337 -25.208 57.144 1.00 38.56 289 LEU A N 1
ATOM 2096 C CA . LEU A 1 289 ? -30.039 -24.158 57.865 1.00 38.56 289 LEU A CA 1
ATOM 2097 C C . LEU A 1 289 ? -31.287 -24.791 58.492 1.00 38.56 289 LEU A C 1
ATOM 2099 O O . LEU A 1 289 ? -32.209 -25.167 57.775 1.00 38.56 289 LEU A O 1
ATOM 2103 N N . ALA A 1 290 ? -31.332 -24.895 59.821 1.00 38.09 290 ALA A N 1
ATOM 2104 C CA . ALA A 1 290 ? -32.566 -25.158 60.560 1.00 38.09 290 ALA A CA 1
ATOM 2105 C C . ALA A 1 290 ? -32.521 -24.486 61.944 1.00 38.09 290 ALA A C 1
ATOM 2107 O O . ALA A 1 290 ? -31.954 -25.002 62.900 1.00 38.09 290 ALA A O 1
ATOM 2108 N N . ILE A 1 291 ? -33.057 -23.263 61.973 1.00 39.28 291 ILE A N 1
ATOM 2109 C CA . ILE A 1 291 ? -34.111 -22.759 62.873 1.00 39.28 291 ILE A CA 1
ATOM 2110 C C . ILE A 1 291 ? -34.070 -23.272 64.325 1.00 39.28 291 ILE A C 1
ATOM 2112 O O . ILE A 1 291 ? -34.305 -24.441 64.612 1.00 39.28 291 ILE A O 1
ATOM 2116 N N . GLY A 1 292 ? -33.848 -22.344 65.259 1.00 39.97 292 GLY A N 1
ATOM 2117 C CA . GLY A 1 292 ? -33.824 -22.618 66.692 1.00 39.97 292 GLY A CA 1
ATOM 2118 C C . GLY A 1 292 ? -35.194 -22.816 67.342 1.00 39.97 292 GLY A C 1
ATOM 2119 O O . GLY A 1 292 ? -36.218 -22.374 66.832 1.00 39.97 292 GLY A O 1
ATOM 2120 N N . LEU A 1 293 ? -35.173 -23.386 68.549 1.00 35.69 293 LEU A N 1
ATOM 2121 C CA . LEU A 1 293 ? -36.197 -23.173 69.568 1.00 35.69 293 LEU A CA 1
ATOM 2122 C C . LEU A 1 293 ? -35.533 -23.218 70.954 1.00 35.69 293 LEU A C 1
ATOM 2124 O O . LEU A 1 293 ? -35.046 -24.253 71.402 1.00 35.69 293 LEU A O 1
ATOM 2128 N N . LYS A 1 294 ? -35.486 -22.064 71.628 1.00 43.12 294 LYS A N 1
ATOM 2129 C CA . LYS A 1 294 ? -35.237 -21.976 73.071 1.00 43.12 294 LYS A CA 1
ATOM 2130 C C . LYS A 1 294 ? -36.560 -22.259 73.780 1.00 43.12 294 LYS A C 1
ATOM 2132 O O . LYS A 1 294 ? -37.489 -21.468 73.648 1.00 43.12 294 LYS A O 1
ATOM 2137 N N . THR A 1 295 ? -36.604 -23.306 74.596 1.00 44.19 295 THR A N 1
ATOM 2138 C CA . THR A 1 295 ? -37.620 -23.468 75.644 1.00 44.19 295 THR A CA 1
ATOM 2139 C C . THR A 1 295 ? -36.961 -23.822 76.969 1.00 44.19 295 THR A C 1
ATOM 2141 O O . THR A 1 295 ? -36.149 -24.734 77.080 1.00 44.19 295 THR A O 1
ATOM 2144 N N . THR A 1 296 ? -37.315 -23.011 77.954 1.00 48.41 296 THR A N 1
ATOM 2145 C CA . THR A 1 296 ? -36.990 -23.014 79.378 1.00 48.41 296 THR A CA 1
ATOM 2146 C C . THR A 1 296 ? -37.403 -24.311 80.083 1.00 48.41 296 THR A C 1
ATOM 2148 O O . THR A 1 296 ? -38.536 -24.739 79.894 1.00 48.41 296 THR A O 1
ATOM 2151 N N . GLN A 1 297 ? -36.595 -24.832 81.020 1.00 40.22 297 GLN A N 1
ATOM 2152 C CA . GLN A 1 297 ? -37.125 -25.327 82.302 1.00 40.22 297 GLN A CA 1
ATOM 2153 C C . GLN A 1 297 ? -36.066 -25.411 83.419 1.00 40.22 297 GLN A C 1
ATOM 2155 O O . GLN A 1 297 ? -34.922 -25.796 83.202 1.00 40.22 297 GLN A O 1
ATOM 2160 N N . ARG A 1 298 ? -36.498 -24.984 84.614 1.00 46.44 298 ARG A N 1
ATOM 2161 C CA . ARG A 1 298 ? -35.831 -25.030 85.927 1.00 46.44 298 ARG A CA 1
ATOM 2162 C C . ARG A 1 298 ? -36.076 -26.376 86.640 1.00 46.44 298 ARG A C 1
ATOM 2164 O O . ARG A 1 298 ? -37.115 -26.981 86.399 1.00 46.44 298 ARG A O 1
ATOM 2171 N N . HIS A 1 299 ? -35.221 -26.648 87.644 1.00 39.38 299 HIS A N 1
ATOM 2172 C CA . HIS A 1 299 ? -35.287 -27.655 88.736 1.00 39.38 299 HIS A CA 1
ATOM 2173 C C . HIS A 1 299 ? -35.052 -29.109 88.287 1.00 39.38 299 HIS A C 1
ATOM 2175 O O . HIS A 1 299 ? -35.568 -29.518 87.261 1.00 39.38 299 HIS A O 1
ATOM 2181 N N . THR A 1 300 ? -34.239 -29.959 88.924 1.00 52.97 300 THR A N 1
ATOM 2182 C CA . THR A 1 300 ? -33.871 -30.241 90.339 1.00 52.97 300 THR A CA 1
ATOM 2183 C C . THR A 1 300 ? -32.558 -31.065 90.245 1.00 52.97 300 THR A C 1
ATOM 2185 O O . THR A 1 300 ? -32.403 -31.777 89.256 1.00 52.97 300 THR A O 1
ATOM 2188 N N . VAL A 1 301 ? -31.527 -30.947 91.086 1.00 51.53 301 VAL A N 1
ATOM 2189 C CA . VAL A 1 301 ? -31.361 -31.296 92.515 1.00 51.53 301 VAL A CA 1
ATOM 2190 C C . VAL A 1 301 ? -30.224 -30.445 93.075 1.00 51.53 301 VAL A C 1
ATOM 2192 O O . VAL A 1 301 ? -29.232 -30.260 92.335 1.00 51.53 301 VAL A O 1
#

Sequence (301 aa):
MDFRTPLLGTAAVAVATFAPAHANAASLFKADIVPLNEAFGSTASGSAQITLDQPSETLRTLRVQIDVTGLQDLSDFGGIHVAHIHGQFSGNASRPLFDQGNGPFFTGAGGTAVESVLPTLADDIDGDGFLNFIEGRPAYGPVVLNLTSEQLPASPSGVPPLAQFLELASNGTIDPAALFPAGDTFSLDTTYQFDLTDPDQARQFNNLTALDQREIVIHGLTVPASISDPIDDLVTANGSGAPLGIPVGDGQVFRITAPVAAGNLQAVEDEATSVPEPLAMSLIGGVVLAIGLKTTQRHTV

pLDDT: mean 85.8, std 19.37, range [34.5, 98.69]